Protein AF-A0A925RJG0-F1 (afdb_monomer_lite)

pLDDT: mean 84.33, std 15.99, range [46.28, 98.56]

Radius of gyration: 33.57 Å; chains: 1; bounding box: 83×68×68 Å

Secondary structure (DSSP, 8-state):
-HHHHHHHHHHHHHGGGS---------GGGB-SSGGGS-TTEEEETTEEEE---S-S---TTS-------S-S-----TT-SEEETTTTEEEEETTT-SGGGGS-EEPPTTPEEEEEE-STTTTTT-EE-TT-SEEEEEE-SSS---EEE-TTSEEEEEE-STT--SEEE-TTSEEEEEE-STT--SEEE-TT-SEEEEE-TTS--TTEE-SSGGGBPGGG-B-S-STTSB---

Sequence (234 aa):
MKLVILWAVVALLSAAAIGSCSINHRSTDFLCERTSQCSTDRVCSDGFCVLRRPVDAGVEIDAPLPPPPPRDAAVVCPEQCTSCDTDAMSCTVDCARGGDVCDRPIVCPEGWTCDIKCTTRGSCNSGIDCTDAKSCSIGCVGPNTCNTIACDTSNCSIDCIGENSCTNVDCGSGKCDLLCTGGQACEKVDCSRACACDVDCGLNDCLGVTCPSEDCTEFFGGCTSRPQGCNLCQ

Structure (mmCIF, N/CA/C/O backbone):
data_AF-A0A925RJG0-F1
#
_entry.id   AF-A0A925RJG0-F1
#
loop_
_atom_site.group_PDB
_atom_site.id
_atom_site.type_symbol
_atom_site.label_atom_id
_atom_site.label_alt_id
_atom_site.label_comp_id
_atom_site.label_asym_id
_atom_site.label_entity_id
_atom_site.label_seq_id
_atom_site.pdbx_PDB_ins_code
_atom_site.Cartn_x
_atom_site.Cartn_y
_atom_site.Cartn_z
_atom_site.occupancy
_atom_site.B_iso_or_equiv
_atom_site.auth_seq_id
_atom_site.auth_comp_id
_atom_site.auth_asym_id
_atom_site.auth_atom_id
_atom_site.pdbx_PDB_model_num
ATOM 1 N N . MET A 1 1 ? 48.393 5.362 49.630 1.00 53.94 1 MET A N 1
ATOM 2 C CA . MET A 1 1 ? 48.483 3.881 49.571 1.00 53.94 1 MET A CA 1
ATOM 3 C C . MET A 1 1 ? 47.429 3.236 48.665 1.00 53.94 1 MET A C 1
ATOM 5 O O . MET A 1 1 ? 47.809 2.379 47.885 1.00 53.94 1 MET A O 1
ATOM 9 N N . LYS A 1 2 ? 46.153 3.664 48.666 1.00 52.78 2 LYS A N 1
ATOM 10 C CA . LYS A 1 2 ? 45.106 3.088 47.787 1.00 52.78 2 LYS A CA 1
ATOM 11 C C . LYS A 1 2 ? 45.336 3.259 46.269 1.00 52.78 2 LYS A C 1
ATOM 13 O O . LYS A 1 2 ? 44.948 2.378 45.515 1.00 52.78 2 LYS A O 1
ATOM 18 N N . LEU A 1 3 ? 46.010 4.327 45.819 1.00 51.56 3 LEU A N 1
ATOM 19 C CA . LEU A 1 3 ? 46.267 4.554 44.383 1.00 51.56 3 LEU A CA 1
ATOM 20 C C . LEU A 1 3 ? 47.328 3.617 43.774 1.00 51.56 3 LEU A C 1
ATOM 22 O O . LEU A 1 3 ? 47.235 3.286 42.601 1.00 51.56 3 LEU A O 1
ATOM 26 N N . VAL A 1 4 ? 48.316 3.164 44.555 1.00 58.22 4 VAL A N 1
ATOM 27 C CA . VAL A 1 4 ? 49.391 2.274 44.062 1.00 58.22 4 VAL A CA 1
ATOM 28 C C . VAL A 1 4 ? 48.858 0.862 43.803 1.00 58.22 4 VAL A C 1
ATOM 30 O O . VAL A 1 4 ? 49.275 0.195 42.862 1.00 58.22 4 VAL A O 1
ATOM 33 N N . ILE A 1 5 ? 47.875 0.436 44.599 1.00 57.16 5 ILE A N 1
ATOM 34 C CA . ILE A 1 5 ? 47.236 -0.878 44.475 1.00 57.16 5 ILE A CA 1
ATOM 35 C C . ILE A 1 5 ? 46.406 -0.956 43.184 1.00 57.16 5 ILE A C 1
ATOM 37 O O . ILE A 1 5 ? 46.381 -1.999 42.539 1.00 57.16 5 ILE A O 1
ATOM 41 N N . LEU A 1 6 ? 45.793 0.152 42.752 1.00 53.47 6 LEU A N 1
ATOM 42 C CA . LEU A 1 6 ? 44.974 0.180 41.537 1.00 53.47 6 LEU A CA 1
ATOM 43 C C . LEU A 1 6 ? 45.815 -0.003 40.259 1.00 53.47 6 LEU A C 1
ATOM 45 O O . LEU A 1 6 ? 45.416 -0.739 39.362 1.00 53.47 6 LEU A O 1
ATOM 49 N N . TRP A 1 7 ? 47.011 0.592 40.199 1.00 54.75 7 TRP A N 1
ATOM 50 C CA . TRP A 1 7 ? 47.921 0.430 39.056 1.00 54.75 7 TRP A CA 1
ATOM 51 C C . TRP A 1 7 ? 48.576 -0.955 39.004 1.00 54.75 7 TRP A C 1
ATOM 53 O O . TRP A 1 7 ? 48.776 -1.496 37.918 1.00 54.75 7 TRP A O 1
ATOM 63 N N . ALA A 1 8 ? 48.847 -1.567 40.161 1.00 56.69 8 ALA A N 1
ATOM 64 C CA . ALA A 1 8 ? 49.388 -2.924 40.223 1.00 56.69 8 ALA A CA 1
ATOM 65 C C . ALA A 1 8 ? 48.398 -3.976 39.687 1.00 56.69 8 ALA A C 1
ATOM 67 O O . ALA A 1 8 ? 48.809 -4.907 39.000 1.00 56.69 8 ALA A O 1
ATOM 68 N N . VAL A 1 9 ? 47.095 -3.807 39.944 1.00 57.88 9 VAL A N 1
ATOM 69 C CA . VAL A 1 9 ? 46.055 -4.736 39.463 1.00 57.88 9 VAL A CA 1
ATOM 70 C C . VAL A 1 9 ? 45.849 -4.620 37.948 1.00 57.88 9 VAL A C 1
ATOM 72 O O . VAL A 1 9 ? 45.695 -5.640 37.279 1.00 57.88 9 VAL A O 1
ATOM 75 N N . VAL A 1 10 ? 45.928 -3.410 37.380 1.00 57.25 10 VAL A N 1
ATOM 76 C CA . VAL A 1 10 ? 45.825 -3.208 35.922 1.00 57.25 10 VAL A CA 1
ATOM 77 C C . VAL A 1 10 ? 47.033 -3.798 35.187 1.00 57.25 10 VAL A C 1
ATOM 79 O O . VAL A 1 10 ? 46.862 -4.423 34.146 1.00 57.25 10 VAL A O 1
ATOM 82 N N . ALA A 1 11 ? 48.244 -3.690 35.742 1.00 56.62 11 ALA A N 1
ATOM 83 C CA . ALA A 1 11 ? 49.431 -4.303 35.140 1.00 56.62 11 ALA A CA 1
ATOM 84 C C . ALA A 1 11 ? 49.398 -5.845 35.175 1.00 56.62 11 ALA A C 1
ATOM 86 O O . ALA A 1 11 ? 49.876 -6.492 34.244 1.00 56.62 11 ALA A O 1
ATOM 87 N N . LEU A 1 12 ? 48.803 -6.439 36.217 1.00 53.56 12 LEU A N 1
ATOM 88 C CA . LEU A 1 12 ? 48.686 -7.894 36.364 1.00 53.56 12 LEU A CA 1
ATOM 89 C C . LEU A 1 12 ? 47.644 -8.520 35.421 1.00 53.56 12 LEU A C 1
ATOM 91 O O . LEU A 1 12 ? 47.830 -9.654 34.986 1.00 53.56 12 LEU A O 1
ATOM 95 N N . LEU A 1 13 ? 46.593 -7.784 35.051 1.00 51.47 13 LEU A N 1
ATOM 96 C CA . LEU A 1 13 ? 45.579 -8.248 34.092 1.00 51.47 13 LEU A CA 1
ATOM 97 C C . LEU A 1 13 ? 46.066 -8.223 32.632 1.00 51.47 13 LEU A C 1
ATOM 99 O O . LEU A 1 13 ? 45.630 -9.047 31.832 1.00 51.47 13 LEU A O 1
ATOM 103 N N . SER A 1 14 ? 47.024 -7.358 32.288 1.00 52.50 14 SER A N 1
ATOM 104 C CA . SER A 1 14 ? 47.585 -7.261 30.929 1.00 52.50 14 SER A CA 1
ATOM 105 C C . SER A 1 14 ? 48.566 -8.386 30.572 1.00 52.50 14 SER A C 1
ATOM 107 O O . SER A 1 14 ? 48.817 -8.633 29.395 1.00 52.50 14 SER A O 1
ATOM 109 N N . ALA A 1 15 ? 49.131 -9.081 31.563 1.00 53.94 15 ALA A N 1
ATOM 110 C CA . ALA A 1 15 ? 50.128 -10.132 31.337 1.00 53.94 15 ALA A CA 1
ATOM 111 C C . ALA A 1 15 ? 49.517 -11.520 31.048 1.00 53.94 15 ALA A C 1
ATOM 113 O O . ALA A 1 15 ? 50.227 -12.424 30.612 1.00 53.94 15 ALA A O 1
ATOM 114 N N . ALA A 1 16 ? 48.208 -11.704 31.252 1.00 53.72 16 ALA A N 1
ATOM 115 C CA . ALA A 1 16 ? 47.545 -13.004 31.111 1.00 53.72 16 ALA A CA 1
ATOM 116 C C . ALA A 1 16 ? 47.112 -13.356 29.669 1.00 53.72 16 ALA A C 1
ATOM 118 O O . ALA A 1 16 ? 46.616 -14.455 29.437 1.00 53.72 16 ALA A O 1
ATOM 119 N N . ALA A 1 17 ? 47.318 -12.468 28.687 1.00 53.56 17 ALA A N 1
ATOM 120 C CA . ALA A 1 17 ? 46.836 -12.648 27.310 1.00 53.56 17 ALA A CA 1
ATOM 121 C C . ALA A 1 17 ? 47.901 -13.111 26.289 1.00 53.56 17 ALA A C 1
ATOM 123 O O . ALA A 1 17 ? 47.612 -13.156 25.098 1.00 53.56 17 ALA A O 1
ATOM 124 N N . ILE A 1 18 ? 49.124 -13.459 26.714 1.00 57.28 18 ILE A N 1
ATOM 125 C CA . ILE A 1 18 ? 50.228 -13.824 25.788 1.00 57.28 18 ILE A CA 1
ATOM 126 C C . ILE A 1 18 ? 50.598 -15.321 25.870 1.00 57.28 18 ILE A C 1
ATOM 128 O O . ILE A 1 18 ? 51.559 -15.780 25.263 1.00 57.28 18 ILE A O 1
ATOM 132 N N . GLY A 1 19 ? 49.826 -16.112 26.619 1.00 55.84 19 GLY A N 1
ATOM 133 C CA . GLY A 1 19 ? 50.104 -17.529 26.875 1.00 55.84 19 GLY A CA 1
ATOM 134 C C . GLY A 1 19 ? 49.188 -18.521 26.161 1.00 55.84 19 GLY A C 1
ATOM 135 O O . GLY A 1 19 ? 49.156 -19.681 26.562 1.00 55.84 19 GLY A O 1
ATOM 136 N N . SER A 1 20 ? 48.416 -18.108 25.150 1.00 54.88 20 SER A N 1
ATOM 137 C CA . SER A 1 20 ? 47.620 -19.046 24.351 1.00 54.88 20 SER A CA 1
ATOM 138 C C . SER A 1 20 ? 48.560 -19.915 23.518 1.00 54.88 20 SER A C 1
ATOM 140 O O . SER A 1 20 ? 49.162 -19.470 22.544 1.00 54.88 20 SER A O 1
ATOM 142 N N . CYS A 1 21 ? 48.718 -21.154 23.967 1.00 58.81 21 CYS A N 1
ATOM 143 C CA . CYS A 1 21 ? 49.573 -22.188 23.420 1.00 58.81 21 CYS A CA 1
ATOM 144 C C . CYS A 1 21 ? 49.496 -22.269 21.887 1.00 58.81 21 CYS A C 1
ATOM 146 O O . CYS A 1 21 ? 48.492 -22.697 21.321 1.00 58.81 21 CYS A O 1
ATOM 148 N N . SER A 1 22 ? 50.602 -21.938 21.218 1.00 55.53 22 SER A N 1
ATOM 149 C CA . SER A 1 22 ? 50.889 -22.419 19.868 1.00 55.53 22 SER A CA 1
ATOM 150 C C . SER A 1 22 ? 51.109 -23.933 19.943 1.00 55.53 22 SER A C 1
ATOM 152 O O . SER A 1 22 ? 52.232 -24.411 20.099 1.00 55.53 22 SER A O 1
ATOM 154 N N . ILE A 1 23 ? 50.028 -24.712 19.895 1.00 57.22 23 ILE A N 1
ATOM 155 C CA . ILE A 1 23 ? 50.110 -26.151 19.635 1.00 57.22 23 ILE A CA 1
ATOM 156 C C . ILE A 1 23 ? 50.304 -26.299 18.127 1.00 57.22 23 ILE A C 1
ATOM 158 O O . ILE A 1 23 ? 49.383 -26.634 17.390 1.00 57.22 23 ILE A O 1
ATOM 162 N N . ASN A 1 24 ? 51.514 -26.014 17.645 1.00 53.97 24 ASN A N 1
ATOM 163 C CA . ASN A 1 24 ? 51.904 -26.399 16.296 1.00 53.97 24 ASN A CA 1
ATOM 164 C C . ASN A 1 24 ? 52.512 -27.802 16.346 1.00 53.97 24 ASN A C 1
ATOM 166 O O . ASN A 1 24 ? 53.716 -27.985 16.182 1.00 53.97 24 ASN A O 1
ATOM 170 N N . HIS A 1 25 ? 51.681 -28.808 16.614 1.00 54.22 25 HIS A N 1
ATOM 171 C CA . HIS A 1 25 ? 52.106 -30.204 16.561 1.00 54.22 25 HIS A CA 1
ATOM 172 C C . HIS A 1 25 ? 52.051 -30.703 15.107 1.00 54.22 25 HIS A C 1
ATOM 174 O O . HIS A 1 25 ? 51.305 -31.621 14.773 1.00 54.22 25 HIS A O 1
ATOM 180 N N . ARG A 1 26 ? 52.823 -30.080 14.203 1.00 53.00 26 ARG A N 1
ATOM 181 C CA . ARG A 1 26 ? 53.102 -30.695 12.898 1.00 53.00 26 ARG A CA 1
ATOM 182 C C . ARG A 1 26 ? 54.055 -31.856 13.158 1.00 53.00 26 ARG A C 1
ATOM 184 O O . ARG A 1 26 ? 55.245 -31.644 13.354 1.00 53.00 26 ARG A O 1
ATOM 191 N N . SER A 1 27 ? 53.515 -33.073 13.207 1.00 59.28 27 SER A N 1
ATOM 192 C CA . SER A 1 27 ? 54.327 -34.292 13.215 1.00 59.28 27 SER A CA 1
ATOM 193 C C . SER A 1 27 ? 55.213 -34.269 11.967 1.00 59.28 27 SER A C 1
ATOM 195 O O . SER A 1 27 ? 54.728 -34.263 10.834 1.00 59.28 27 SER A O 1
ATOM 197 N N . THR A 1 28 ? 56.525 -34.186 12.185 1.00 73.25 28 THR A N 1
ATOM 198 C CA . THR A 1 28 ? 57.542 -34.254 11.130 1.00 73.25 28 THR A CA 1
ATOM 199 C C . THR A 1 28 ? 57.700 -35.669 10.581 1.00 73.25 28 THR A C 1
ATOM 201 O O . THR A 1 28 ? 58.412 -35.864 9.602 1.00 73.25 28 THR A O 1
ATOM 204 N N . ASP A 1 29 ? 57.019 -36.649 11.177 1.00 75.94 29 ASP A N 1
ATOM 205 C CA . ASP A 1 29 ? 57.159 -38.078 10.876 1.00 75.94 29 ASP A CA 1
ATOM 206 C C . ASP A 1 29 ? 56.670 -38.446 9.470 1.00 75.94 29 ASP A C 1
ATOM 208 O O . ASP A 1 29 ? 56.941 -39.538 8.978 1.00 75.94 29 ASP A O 1
ATOM 212 N N . PHE A 1 30 ? 55.963 -37.528 8.808 1.00 83.12 30 PHE A N 1
ATOM 213 C CA . PHE A 1 30 ? 55.499 -37.695 7.436 1.00 83.12 30 PHE A CA 1
ATOM 214 C C . PHE A 1 30 ? 56.174 -36.755 6.445 1.00 83.12 30 PHE A C 1
ATOM 216 O O . PHE A 1 30 ? 55.762 -36.762 5.293 1.00 83.12 30 PHE A O 1
ATOM 223 N N . LEU A 1 31 ? 57.170 -35.958 6.844 1.00 87.31 31 LEU A N 1
ATOM 224 C CA . LEU A 1 31 ? 57.882 -35.090 5.906 1.00 87.31 31 LEU A CA 1
ATOM 225 C C . LEU A 1 31 ? 58.771 -35.908 4.965 1.00 87.31 31 LEU A C 1
ATOM 227 O O . LEU A 1 31 ? 59.450 -36.845 5.380 1.00 87.31 31 LEU A O 1
ATOM 231 N N . CYS A 1 32 ? 58.802 -35.520 3.698 1.00 90.50 32 CYS A N 1
ATOM 232 C CA . CYS A 1 32 ? 59.662 -36.119 2.691 1.00 90.50 32 CYS A CA 1
ATOM 233 C C . CYS A 1 32 ? 60.078 -35.081 1.649 1.00 90.50 32 CYS A C 1
ATOM 235 O O . CYS A 1 32 ? 59.318 -34.193 1.291 1.00 90.50 32 CYS A O 1
ATOM 237 N N . GLU A 1 33 ? 61.280 -35.220 1.113 1.00 91.06 33 GLU A N 1
ATOM 238 C CA . GLU A 1 33 ? 61.720 -34.539 -0.107 1.00 91.06 33 GLU A CA 1
ATOM 239 C C . GLU A 1 33 ? 61.586 -35.461 -1.324 1.00 91.06 33 GLU A C 1
ATOM 241 O O . GLU A 1 33 ? 61.459 -35.003 -2.458 1.00 91.06 33 GLU A O 1
ATOM 246 N N . ARG A 1 34 ? 61.641 -36.784 -1.103 1.00 86.44 34 ARG A N 1
ATOM 247 C CA . ARG A 1 34 ? 61.562 -37.811 -2.150 1.00 86.44 34 ARG A CA 1
ATOM 248 C C . ARG A 1 34 ? 60.783 -39.034 -1.673 1.00 86.44 34 ARG A C 1
ATOM 250 O O . ARG A 1 34 ? 60.878 -39.431 -0.518 1.00 86.44 34 ARG A O 1
ATOM 257 N N . THR A 1 35 ? 60.079 -39.695 -2.594 1.00 86.75 35 THR A N 1
ATOM 258 C CA . THR A 1 35 ? 59.225 -40.872 -2.324 1.00 86.75 35 THR A CA 1
ATOM 259 C C . THR A 1 35 ? 59.943 -42.036 -1.640 1.00 86.75 35 THR A C 1
ATOM 261 O O . THR A 1 35 ? 59.320 -42.768 -0.884 1.00 86.75 35 THR A O 1
ATOM 264 N N . SER A 1 36 ? 61.253 -42.189 -1.830 1.00 88.06 36 SER A N 1
ATOM 265 C CA . SER A 1 36 ? 62.041 -43.228 -1.153 1.00 88.06 36 SER A CA 1
ATOM 266 C C . SER A 1 36 ? 62.151 -43.044 0.366 1.00 88.06 36 SER A C 1
ATOM 268 O O . SER A 1 36 ? 62.579 -43.966 1.048 1.00 88.06 36 SER A O 1
ATOM 270 N N . GLN A 1 37 ? 61.816 -41.860 0.892 1.00 89.12 37 GLN A N 1
ATOM 271 C CA . GLN A 1 37 ? 61.780 -41.579 2.333 1.00 89.12 37 GLN A CA 1
ATOM 272 C C . GLN A 1 37 ? 60.451 -42.006 2.978 1.00 89.12 37 GLN A C 1
ATOM 274 O O . GLN A 1 37 ? 60.327 -41.977 4.198 1.00 89.12 37 GLN A O 1
ATOM 279 N N . CYS A 1 38 ? 59.465 -42.411 2.173 1.00 86.00 38 CYS A N 1
ATOM 280 C CA . CYS A 1 38 ? 58.162 -42.859 2.639 1.00 86.00 38 CYS A CA 1
ATOM 281 C C . CYS A 1 38 ? 58.124 -44.381 2.839 1.00 86.00 38 CYS A C 1
ATOM 283 O O . CYS A 1 38 ? 58.748 -45.129 2.088 1.00 86.00 38 CYS A O 1
ATOM 285 N N . SER A 1 39 ? 57.352 -44.852 3.826 1.00 84.81 39 SER A N 1
ATOM 286 C CA . SER A 1 39 ? 57.072 -46.284 4.018 1.00 84.81 39 SER A CA 1
ATOM 287 C C . SER A 1 39 ? 56.414 -46.901 2.775 1.00 84.81 39 SER A C 1
ATOM 289 O O . SER A 1 39 ? 55.758 -46.191 2.015 1.00 84.81 39 SER A O 1
ATOM 291 N N . THR A 1 40 ? 56.548 -48.220 2.608 1.00 77.62 40 THR A N 1
ATOM 292 C CA . THR A 1 40 ? 56.318 -49.001 1.371 1.00 77.62 40 THR A CA 1
ATOM 293 C C . THR A 1 40 ? 55.017 -48.722 0.594 1.00 77.62 40 THR A C 1
ATOM 295 O O . THR A 1 40 ? 55.003 -48.898 -0.621 1.00 77.62 40 THR A O 1
ATOM 298 N N . ASP A 1 41 ? 53.971 -48.186 1.230 1.00 80.00 41 ASP A N 1
ATOM 299 C CA . ASP A 1 41 ? 52.664 -47.911 0.605 1.00 80.00 41 ASP A CA 1
ATOM 300 C C . ASP A 1 41 ? 52.328 -46.413 0.472 1.00 80.00 41 ASP A C 1
ATOM 302 O O . ASP A 1 41 ? 51.167 -46.018 0.314 1.00 80.00 41 ASP A O 1
ATOM 306 N N . ARG A 1 42 ? 53.337 -45.541 0.558 1.00 86.88 42 ARG A N 1
ATOM 307 C CA . ARG A 1 42 ? 53.173 -44.083 0.503 1.00 86.88 42 ARG A CA 1
ATOM 308 C C . ARG A 1 42 ? 54.015 -43.447 -0.601 1.00 86.88 42 ARG A C 1
ATOM 310 O O . ARG A 1 42 ? 55.067 -43.949 -0.982 1.00 86.88 42 ARG A O 1
ATOM 317 N N . VAL A 1 43 ? 53.537 -42.326 -1.130 1.00 91.00 43 VAL A N 1
ATOM 318 C CA . VAL A 1 43 ? 54.230 -41.484 -2.111 1.00 91.00 43 VAL A CA 1
ATOM 319 C C . VAL A 1 43 ? 54.489 -40.108 -1.511 1.00 91.00 43 VAL A C 1
ATOM 321 O O . VAL A 1 43 ? 53.676 -39.616 -0.730 1.00 91.00 43 VAL A O 1
ATOM 324 N N . CYS A 1 44 ? 55.629 -39.503 -1.848 1.00 89.69 44 CYS A N 1
ATOM 325 C CA . CYS A 1 44 ? 55.915 -38.144 -1.416 1.00 89.69 44 CYS A CA 1
ATOM 326 C C . CYS A 1 44 ? 55.151 -37.153 -2.296 1.00 89.69 44 CYS A C 1
ATOM 328 O O . CYS A 1 44 ? 55.416 -37.079 -3.495 1.00 89.69 44 CYS A O 1
ATOM 330 N N . SER A 1 45 ? 54.213 -36.417 -1.703 1.00 88.50 45 SER A N 1
ATOM 331 C CA . SER A 1 45 ? 53.438 -35.358 -2.352 1.00 88.50 45 SER A CA 1
ATOM 332 C C . SER A 1 45 ? 53.503 -34.103 -1.494 1.00 88.50 45 SER A C 1
ATOM 334 O O . SER A 1 45 ? 53.208 -34.158 -0.303 1.00 88.50 45 SER A O 1
ATOM 336 N N . ASP A 1 46 ? 53.919 -32.984 -2.087 1.00 87.00 46 ASP A N 1
ATOM 337 C CA . ASP A 1 46 ? 53.978 -31.661 -1.440 1.00 87.00 46 ASP A CA 1
ATOM 338 C C . ASP A 1 46 ? 54.735 -31.632 -0.110 1.00 87.00 46 ASP A C 1
ATOM 340 O O . ASP A 1 46 ? 54.378 -30.933 0.839 1.00 87.00 46 ASP A O 1
ATOM 344 N N . GLY A 1 47 ? 55.805 -32.419 -0.041 1.00 87.75 47 GLY A N 1
ATOM 345 C CA . GLY A 1 47 ? 56.627 -32.515 1.151 1.00 87.75 47 GLY A CA 1
ATOM 346 C C . GLY A 1 47 ? 56.130 -33.531 2.178 1.00 87.75 47 GLY A C 1
ATOM 347 O O . GLY A 1 47 ? 56.722 -33.601 3.250 1.00 87.75 47 GLY A O 1
ATOM 348 N N . PHE A 1 48 ? 55.071 -34.304 1.891 1.00 89.38 48 PHE A N 1
ATOM 349 C CA . PHE A 1 48 ? 54.484 -35.265 2.829 1.00 89.38 48 PHE A CA 1
ATOM 350 C C . PHE A 1 48 ? 54.210 -36.659 2.236 1.00 89.38 48 PHE A C 1
ATOM 352 O O . PHE A 1 48 ? 53.777 -36.812 1.096 1.00 89.38 48 PHE A O 1
ATOM 359 N N . CYS A 1 49 ? 54.417 -37.705 3.037 1.00 89.19 49 CYS A N 1
ATOM 360 C CA . CYS A 1 49 ? 54.171 -39.098 2.670 1.00 89.19 49 CYS A CA 1
ATOM 361 C C . CYS A 1 49 ? 52.682 -39.470 2.774 1.00 89.19 49 CYS A C 1
ATOM 363 O O . CYS A 1 49 ? 52.183 -39.836 3.847 1.00 89.19 49 CYS A O 1
ATOM 365 N N . VAL A 1 50 ? 51.976 -39.454 1.645 1.00 89.69 50 VAL A N 1
ATOM 366 C CA . VAL A 1 50 ? 50.547 -39.798 1.538 1.00 89.69 50 VAL A CA 1
ATOM 367 C C . VAL A 1 50 ? 50.353 -41.224 1.022 1.00 89.69 50 VAL A C 1
ATOM 369 O O . VAL A 1 50 ? 51.188 -41.731 0.282 1.00 89.69 50 VAL A O 1
ATOM 372 N N . LEU A 1 51 ? 49.273 -41.905 1.420 1.00 85.19 51 LEU A N 1
ATOM 373 C CA . LEU A 1 51 ? 48.978 -43.264 0.941 1.00 85.19 51 LEU A CA 1
ATOM 374 C C . LEU A 1 51 ? 48.805 -43.267 -0.581 1.00 85.19 51 LEU A C 1
ATOM 376 O O . LEU A 1 51 ? 48.060 -42.444 -1.118 1.00 85.19 51 LEU A O 1
ATOM 380 N N . ARG A 1 52 ? 49.448 -44.218 -1.268 1.00 75.50 52 ARG A N 1
ATOM 381 C CA . ARG A 1 52 ? 49.127 -44.521 -2.665 1.00 75.50 52 ARG A CA 1
ATOM 382 C C . ARG A 1 52 ? 47.716 -45.097 -2.681 1.00 75.50 52 ARG A C 1
ATOM 384 O O . ARG A 1 52 ? 47.527 -46.267 -2.363 1.00 75.50 52 ARG A O 1
ATOM 391 N N . ARG A 1 53 ? 46.710 -44.273 -2.981 1.00 65.44 53 ARG A N 1
ATOM 392 C CA . ARG A 1 53 ? 45.359 -44.795 -3.207 1.00 65.44 53 ARG A CA 1
ATOM 393 C C . ARG A 1 53 ? 45.447 -45.779 -4.381 1.00 65.44 53 ARG A C 1
ATOM 395 O O . ARG A 1 53 ? 45.956 -45.372 -5.427 1.00 65.44 53 ARG A O 1
ATOM 402 N N . PRO A 1 54 ? 45.020 -47.046 -4.228 1.00 52.53 54 PRO A N 1
ATOM 403 C CA . PRO A 1 54 ? 44.869 -47.919 -5.380 1.00 52.53 54 PRO A CA 1
ATOM 404 C C . PRO A 1 54 ? 43.885 -47.246 -6.341 1.00 52.53 54 PRO A C 1
ATOM 406 O O . PRO A 1 54 ? 42.830 -46.759 -5.927 1.00 52.53 54 PRO A O 1
ATOM 409 N N . VAL A 1 55 ? 44.290 -47.149 -7.605 1.00 54.78 55 VAL A N 1
ATOM 410 C CA . VAL A 1 55 ? 43.574 -46.489 -8.706 1.00 54.78 55 VAL A CA 1
ATOM 411 C C . VAL A 1 55 ? 42.421 -47.391 -9.173 1.00 54.78 55 VAL A C 1
ATOM 413 O O . VAL A 1 55 ? 42.309 -47.709 -10.345 1.00 54.78 55 VAL A O 1
ATOM 416 N N . ASP A 1 56 ? 41.570 -47.822 -8.240 1.00 46.28 56 ASP A N 1
ATOM 417 C CA . ASP A 1 56 ? 40.454 -48.747 -8.490 1.00 46.28 56 ASP A CA 1
ATOM 418 C C . ASP A 1 56 ? 39.113 -48.164 -8.014 1.00 46.28 56 ASP A C 1
ATOM 420 O O . ASP A 1 56 ? 38.237 -48.850 -7.493 1.00 46.28 56 ASP A O 1
ATOM 424 N N . ALA A 1 57 ? 38.933 -46.863 -8.220 1.00 49.25 57 ALA A N 1
ATOM 425 C CA . ALA A 1 57 ? 37.619 -46.276 -8.431 1.00 49.25 57 ALA A CA 1
ATOM 426 C C . ALA A 1 57 ? 37.791 -45.235 -9.535 1.00 49.25 57 ALA A C 1
ATOM 428 O O . ALA A 1 57 ? 38.476 -44.234 -9.332 1.00 49.25 57 ALA A O 1
ATOM 429 N N . GLY A 1 58 ? 37.239 -45.521 -10.715 1.00 50.16 58 GLY A N 1
ATOM 430 C CA . GLY A 1 58 ? 37.277 -44.650 -11.885 1.00 50.16 58 GLY A CA 1
ATOM 431 C C . GLY A 1 58 ? 36.601 -43.311 -11.614 1.00 50.16 58 GLY A C 1
ATOM 432 O O . GLY A 1 58 ? 35.431 -43.122 -11.926 1.00 50.16 58 GLY A O 1
ATOM 433 N N . VAL A 1 59 ? 37.354 -42.388 -11.030 1.00 49.66 59 VAL A N 1
ATOM 434 C CA . VAL A 1 59 ? 37.041 -40.968 -11.000 1.00 49.66 59 VAL A CA 1
ATOM 435 C C . VAL A 1 59 ? 38.123 -40.303 -11.826 1.00 49.66 59 VAL A C 1
ATOM 437 O O . VAL A 1 59 ? 39.296 -40.326 -11.460 1.00 49.66 59 VAL A O 1
ATOM 440 N N . GLU A 1 60 ? 37.725 -39.757 -12.968 1.00 49.53 60 GLU A N 1
ATOM 441 C CA . GLU A 1 60 ? 38.540 -38.872 -13.790 1.00 49.53 60 GLU A CA 1
ATOM 442 C C . GLU A 1 60 ? 38.931 -37.639 -12.955 1.00 49.53 60 GLU A C 1
ATOM 444 O O . GLU A 1 60 ? 38.214 -36.644 -12.887 1.00 49.53 60 GLU A O 1
ATOM 449 N N . ILE A 1 61 ? 40.070 -37.712 -12.268 1.00 55.91 61 ILE A N 1
ATOM 450 C CA . ILE A 1 61 ? 40.691 -36.598 -11.534 1.00 55.91 61 ILE A CA 1
ATOM 451 C C . ILE A 1 61 ? 41.488 -35.700 -12.486 1.00 55.91 61 ILE A C 1
ATOM 453 O O . ILE A 1 61 ? 42.654 -35.418 -12.253 1.00 55.91 61 ILE A O 1
ATOM 457 N N . ASP A 1 62 ? 40.819 -35.267 -13.553 1.00 56.06 62 ASP A N 1
ATOM 458 C CA . ASP A 1 62 ? 41.199 -34.120 -14.390 1.00 56.06 62 ASP A CA 1
ATOM 459 C C . ASP A 1 62 ? 39.963 -33.324 -14.858 1.00 56.06 62 ASP A C 1
ATOM 461 O O . ASP A 1 62 ? 40.053 -32.463 -15.733 1.00 56.06 62 ASP A O 1
ATOM 465 N N . ALA A 1 63 ? 38.791 -33.546 -14.249 1.00 57.78 63 ALA A N 1
ATOM 466 C CA . ALA A 1 63 ? 37.735 -32.547 -14.303 1.00 57.78 63 ALA A CA 1
ATOM 467 C C . ALA A 1 63 ? 38.095 -31.431 -13.306 1.00 57.78 63 ALA A C 1
ATOM 469 O O . ALA A 1 63 ? 38.245 -31.719 -12.111 1.00 57.78 63 ALA A O 1
ATOM 470 N N . PRO A 1 64 ? 38.231 -30.162 -13.744 1.00 65.69 64 PRO A N 1
ATOM 471 C CA . PRO A 1 64 ? 38.213 -29.033 -12.826 1.00 65.69 64 PRO A CA 1
ATOM 472 C C . PRO A 1 64 ? 37.042 -29.224 -11.867 1.00 65.69 64 PRO A C 1
ATOM 474 O O . PRO A 1 64 ? 35.949 -29.588 -12.313 1.00 65.69 64 PRO A O 1
ATOM 477 N N . LEU A 1 65 ? 37.264 -29.006 -10.564 1.00 60.91 65 LEU A N 1
ATOM 478 C CA . LEU A 1 65 ? 36.153 -28.909 -9.618 1.00 60.91 65 LEU A CA 1
ATOM 479 C C . LEU A 1 65 ? 35.078 -28.038 -10.278 1.00 60.91 65 LEU A C 1
ATOM 481 O O . LEU A 1 65 ? 35.436 -26.966 -10.787 1.00 60.91 65 LEU A O 1
ATOM 485 N N . PRO A 1 66 ? 33.807 -28.487 -10.336 1.00 62.22 66 PRO A N 1
ATOM 486 C CA . PRO A 1 66 ? 32.757 -27.635 -10.858 1.00 62.22 66 PRO A CA 1
ATOM 487 C C . PRO A 1 66 ? 32.873 -26.297 -10.123 1.00 62.22 66 PRO A C 1
ATOM 489 O O . PRO A 1 66 ? 33.117 -26.306 -8.906 1.00 62.22 66 PRO A O 1
ATOM 492 N N . PRO A 1 67 ? 32.800 -25.158 -10.841 1.00 66.62 67 PRO A N 1
ATOM 493 C CA . PRO A 1 67 ? 32.853 -23.863 -10.185 1.00 66.62 67 PRO A CA 1
ATOM 494 C C . PRO A 1 67 ? 31.852 -23.883 -9.025 1.00 66.62 67 PRO A C 1
ATOM 496 O O . PRO A 1 67 ? 30.814 -24.551 -9.146 1.00 66.62 67 PRO A O 1
ATOM 499 N N . PRO A 1 68 ? 32.146 -23.205 -7.895 1.00 65.81 68 PRO A N 1
ATOM 500 C CA . PRO A 1 68 ? 31.138 -23.040 -6.855 1.00 65.81 68 PRO A CA 1
ATOM 501 C C . PRO A 1 68 ? 29.834 -22.621 -7.542 1.00 65.81 68 PRO A C 1
ATOM 503 O O . PRO A 1 68 ? 29.919 -21.862 -8.519 1.00 65.81 68 PRO A O 1
ATOM 506 N N . PRO A 1 69 ? 28.666 -23.141 -7.110 1.00 61.97 69 PRO A N 1
ATOM 507 C CA . PRO A 1 69 ? 27.406 -22.761 -7.732 1.00 61.97 69 PRO A CA 1
ATOM 508 C C . PRO A 1 69 ? 27.409 -21.236 -7.860 1.00 61.97 69 PRO A C 1
ATOM 510 O O . PRO A 1 69 ? 27.865 -20.575 -6.912 1.00 61.97 69 PRO A O 1
ATOM 513 N N . PRO A 1 70 ? 27.019 -20.678 -9.024 1.00 59.47 70 PRO A N 1
ATOM 514 C CA . PRO A 1 70 ? 26.953 -19.235 -9.171 1.00 59.47 70 PRO A CA 1
ATOM 515 C C . PRO A 1 70 ? 26.256 -18.690 -7.927 1.00 59.47 70 PRO A C 1
ATOM 517 O O . PRO A 1 70 ? 25.215 -19.220 -7.535 1.00 59.47 70 PRO A O 1
ATOM 520 N N . ARG A 1 71 ? 26.812 -17.653 -7.287 1.00 55.19 71 ARG A N 1
ATOM 521 C CA . ARG A 1 71 ? 26.093 -16.941 -6.209 1.00 55.19 71 ARG A CA 1
ATOM 522 C C . ARG A 1 71 ? 24.773 -16.327 -6.703 1.00 55.19 71 ARG A C 1
ATOM 524 O O . ARG A 1 71 ? 24.021 -15.791 -5.904 1.00 55.19 71 ARG A O 1
ATOM 531 N N . ASP A 1 72 ? 24.493 -16.494 -7.991 1.00 48.53 72 ASP A N 1
ATOM 532 C CA . ASP A 1 72 ? 23.346 -16.031 -8.732 1.00 48.53 72 ASP A CA 1
ATOM 533 C C . ASP A 1 72 ? 22.585 -17.254 -9.283 1.00 48.53 72 ASP A C 1
ATOM 535 O O . ASP A 1 72 ? 22.474 -17.459 -10.493 1.00 48.53 72 ASP A O 1
ATOM 539 N N . ALA A 1 73 ? 22.007 -18.086 -8.410 1.00 56.12 73 ALA A N 1
ATOM 540 C CA . ALA A 1 73 ? 20.682 -18.575 -8.778 1.00 56.12 73 ALA A CA 1
ATOM 541 C C . ALA A 1 73 ? 19.849 -17.296 -8.874 1.00 56.12 73 ALA A C 1
ATOM 543 O O . ALA A 1 73 ? 19.585 -16.682 -7.843 1.00 56.12 73 ALA A O 1
ATOM 544 N N . ALA A 1 74 ? 19.618 -16.806 -10.098 1.00 63.81 74 ALA A N 1
ATOM 545 C CA . ALA A 1 74 ? 18.936 -15.539 -10.322 1.00 63.81 74 ALA A CA 1
ATOM 546 C C . ALA A 1 74 ? 17.703 -15.511 -9.420 1.00 63.81 74 ALA A C 1
ATOM 548 O O . ALA A 1 74 ? 16.871 -16.413 -9.505 1.00 63.81 74 ALA A O 1
ATOM 549 N N . VAL A 1 75 ? 17.648 -14.546 -8.502 1.00 76.38 75 VAL A N 1
ATOM 550 C CA . VAL A 1 75 ? 16.502 -14.373 -7.615 1.00 76.38 75 VAL A CA 1
ATOM 551 C C . VAL A 1 75 ? 15.307 -14.130 -8.529 1.00 76.38 75 VAL A C 1
ATOM 553 O O . VAL A 1 75 ? 15.198 -13.076 -9.155 1.00 76.38 75 VAL A O 1
ATOM 556 N N . VAL A 1 76 ? 14.472 -15.155 -8.702 1.00 88.81 76 VAL A N 1
ATOM 557 C CA . VAL A 1 76 ? 13.294 -15.063 -9.559 1.00 88.81 76 VAL A CA 1
ATOM 558 C C . VAL A 1 76 ? 12.217 -14.397 -8.731 1.00 88.81 76 VAL A C 1
ATOM 560 O O . VAL A 1 76 ? 11.601 -15.022 -7.869 1.00 88.81 76 VAL A O 1
ATOM 563 N N . CYS A 1 77 ? 12.020 -13.108 -8.978 1.00 91.38 77 CYS A N 1
ATOM 564 C CA . CYS A 1 77 ? 10.923 -12.389 -8.367 1.00 91.38 77 CYS A CA 1
ATOM 565 C C . CYS A 1 77 ? 9.579 -12.886 -8.900 1.00 91.38 77 CYS A C 1
ATOM 567 O O . CYS A 1 77 ? 9.486 -13.257 -10.076 1.00 91.38 77 CYS A O 1
ATOM 569 N N . PRO A 1 78 ? 8.527 -12.854 -8.066 1.00 92.31 78 PRO A N 1
ATOM 570 C CA . PRO A 1 78 ? 7.163 -12.974 -8.554 1.00 92.31 78 PRO A CA 1
ATOM 571 C C . PRO A 1 78 ? 6.929 -11.981 -9.699 1.00 92.31 78 PRO A C 1
ATOM 573 O O . PRO A 1 78 ? 7.423 -10.855 -9.664 1.00 92.31 78 PRO A O 1
ATOM 576 N N . GLU A 1 79 ? 6.174 -12.392 -10.715 1.00 90.06 79 GLU A N 1
ATOM 577 C CA . GLU A 1 79 ? 6.022 -11.652 -11.981 1.00 90.06 79 GLU A CA 1
ATOM 578 C C . GLU A 1 79 ? 5.406 -10.248 -11.852 1.00 90.06 79 GLU A C 1
ATOM 580 O O . GLU A 1 79 ? 5.496 -9.440 -12.780 1.00 90.06 79 GLU A O 1
ATOM 585 N N . GLN A 1 80 ? 4.777 -9.961 -10.711 1.00 89.62 80 GLN A N 1
ATOM 586 C CA . GLN A 1 80 ? 4.177 -8.663 -10.413 1.00 89.62 80 GLN A CA 1
ATOM 587 C C . GLN A 1 80 ? 5.153 -7.699 -9.732 1.00 89.62 80 GLN A C 1
ATOM 589 O O . GLN A 1 80 ? 4.883 -6.505 -9.671 1.00 89.62 80 GLN A O 1
ATOM 594 N N . CYS A 1 81 ? 6.302 -8.184 -9.255 1.00 93.38 81 CYS A N 1
ATOM 595 C CA . CYS A 1 81 ? 7.303 -7.370 -8.579 1.00 93.38 81 CYS A CA 1
ATOM 596 C C . CYS A 1 81 ? 8.324 -6.832 -9.590 1.00 93.38 81 CYS A C 1
ATOM 598 O O . CYS A 1 81 ? 8.950 -7.592 -10.328 1.00 93.38 81 CYS A O 1
ATOM 600 N N . THR A 1 82 ? 8.567 -5.522 -9.578 1.00 93.31 82 THR A N 1
ATOM 601 C CA . THR A 1 82 ? 9.694 -4.909 -10.302 1.00 93.31 82 THR A CA 1
ATOM 602 C C . THR A 1 82 ? 11.033 -5.329 -9.684 1.00 93.31 82 THR A C 1
ATOM 604 O O . THR A 1 82 ? 12.033 -5.473 -10.386 1.00 93.31 82 THR A O 1
ATOM 607 N N . SER A 1 83 ? 11.056 -5.522 -8.364 1.00 92.94 83 SER A N 1
ATOM 608 C CA . SER A 1 83 ? 12.184 -6.072 -7.609 1.00 92.94 83 SER A CA 1
ATOM 609 C C . SER A 1 83 ? 11.690 -6.780 -6.352 1.00 92.94 83 SER A C 1
ATOM 611 O O . SER A 1 83 ? 10.595 -6.493 -5.872 1.00 92.94 83 SER A O 1
ATOM 613 N N . CYS A 1 84 ? 12.492 -7.680 -5.795 1.00 95.44 84 CYS A N 1
ATOM 614 C CA . CYS A 1 84 ? 12.107 -8.446 -4.619 1.00 95.44 84 CYS A CA 1
ATOM 615 C C . CYS A 1 84 ? 13.303 -8.875 -3.763 1.00 95.44 84 CYS A C 1
ATOM 617 O O . CYS A 1 84 ? 14.438 -8.916 -4.240 1.00 95.44 84 CYS A O 1
ATOM 619 N N . ASP A 1 85 ? 13.010 -9.252 -2.520 1.00 95.69 85 ASP A N 1
ATOM 620 C CA . ASP A 1 85 ? 13.898 -10.003 -1.631 1.00 95.69 85 ASP A CA 1
ATOM 621 C C . ASP A 1 85 ? 13.156 -11.276 -1.203 1.00 95.69 85 ASP A C 1
ATOM 623 O O . ASP A 1 85 ? 12.154 -11.206 -0.488 1.00 95.69 85 ASP A O 1
ATOM 627 N N . THR A 1 86 ? 13.613 -12.434 -1.680 1.00 93.50 86 THR A N 1
ATOM 628 C CA . THR A 1 86 ? 12.987 -13.736 -1.401 1.00 93.50 86 THR A CA 1
ATOM 629 C C . THR A 1 86 ? 13.241 -14.234 0.016 1.00 93.50 86 THR A C 1
ATOM 631 O O . THR A 1 86 ? 12.438 -15.015 0.519 1.00 93.50 86 THR A O 1
ATOM 634 N N . ASP A 1 87 ? 14.317 -13.786 0.666 1.00 93.31 87 ASP A N 1
ATOM 635 C CA . ASP A 1 87 ? 14.630 -14.173 2.043 1.00 93.31 87 ASP A CA 1
ATOM 636 C C . ASP A 1 87 ? 13.761 -13.377 3.025 1.00 93.31 87 ASP A C 1
ATOM 638 O O . ASP A 1 87 ? 13.246 -13.922 4.002 1.00 93.31 87 ASP A O 1
ATOM 642 N N . ALA A 1 88 ? 13.549 -12.090 2.739 1.00 94.75 88 ALA A N 1
ATOM 643 C CA . ALA A 1 88 ? 12.655 -11.225 3.506 1.00 94.75 88 ALA A CA 1
ATOM 644 C C . ALA A 1 88 ? 11.172 -11.347 3.103 1.00 94.75 88 ALA A C 1
ATOM 646 O O . ALA A 1 88 ? 10.319 -10.759 3.770 1.00 94.75 88 ALA A O 1
ATOM 647 N N . MET A 1 89 ? 10.863 -12.077 2.023 1.00 95.69 89 MET A N 1
ATOM 648 C CA . MET A 1 89 ? 9.533 -12.146 1.399 1.00 95.69 89 MET A CA 1
ATOM 649 C C . MET A 1 89 ? 8.962 -10.745 1.114 1.00 95.69 89 MET A C 1
ATOM 651 O O . MET A 1 89 ? 7.840 -10.415 1.506 1.00 95.69 89 MET A O 1
ATOM 655 N N . SER A 1 90 ? 9.757 -9.890 0.462 1.00 97.00 90 SER A N 1
ATOM 656 C CA . SER A 1 90 ? 9.361 -8.520 0.112 1.00 97.00 90 SER A CA 1
ATOM 657 C C . SER A 1 90 ? 9.262 -8.311 -1.398 1.00 97.00 90 SER A C 1
ATOM 659 O O . SER A 1 90 ? 10.129 -8.739 -2.160 1.00 97.00 90 SER A O 1
ATOM 661 N N . CYS A 1 91 ? 8.185 -7.661 -1.832 1.00 96.94 91 CYS A N 1
ATOM 662 C CA . CYS A 1 91 ? 7.874 -7.370 -3.226 1.00 96.94 91 CYS A CA 1
ATOM 663 C C . CYS A 1 91 ? 7.766 -5.857 -3.403 1.00 96.94 91 CYS A C 1
ATOM 665 O O . CYS A 1 91 ? 6.951 -5.213 -2.748 1.00 96.94 91 CYS A O 1
ATOM 667 N N . THR A 1 92 ? 8.562 -5.280 -4.297 1.00 96.62 92 THR A N 1
ATOM 668 C CA . THR A 1 92 ? 8.435 -3.871 -4.672 1.00 96.62 92 THR A CA 1
ATOM 669 C C . THR A 1 92 ? 7.889 -3.764 -6.083 1.00 96.62 92 THR A C 1
ATOM 671 O O . THR A 1 92 ? 8.451 -4.336 -7.021 1.00 96.62 92 THR A O 1
ATOM 674 N N . VAL A 1 93 ? 6.832 -2.976 -6.239 1.00 96.25 93 VAL A N 1
ATOM 675 C CA . VAL A 1 93 ? 6.264 -2.586 -7.529 1.00 96.25 93 VAL A CA 1
ATOM 676 C C . VAL A 1 93 ? 6.508 -1.093 -7.700 1.00 96.25 93 VAL A C 1
ATOM 678 O O . VAL A 1 93 ? 5.973 -0.285 -6.949 1.00 96.25 93 VAL A O 1
ATOM 681 N N . ASP A 1 94 ? 7.343 -0.709 -8.662 1.00 95.69 94 ASP A N 1
ATOM 682 C CA . ASP A 1 94 ? 7.661 0.699 -8.928 1.00 95.69 94 ASP A CA 1
ATOM 683 C C . ASP A 1 94 ? 7.238 1.076 -10.348 1.00 95.69 94 ASP A C 1
ATOM 685 O O . ASP A 1 94 ? 7.940 0.776 -11.316 1.00 95.69 94 ASP A O 1
ATOM 689 N N . CYS A 1 95 ? 6.106 1.770 -10.475 1.00 94.56 95 CYS A N 1
ATOM 690 C CA . CYS A 1 95 ? 5.537 2.165 -11.764 1.00 94.56 95 CYS A CA 1
ATOM 691 C C . CYS A 1 95 ? 6.269 3.332 -12.441 1.00 94.56 95 CYS A C 1
ATOM 693 O O . CYS A 1 95 ? 5.962 3.651 -13.588 1.00 94.56 95 CYS A O 1
ATOM 695 N N . ALA A 1 96 ? 7.241 3.973 -11.778 1.00 92.25 96 ALA A N 1
ATOM 696 C CA . ALA A 1 96 ? 8.155 4.892 -12.463 1.00 92.25 96 ALA A CA 1
ATOM 697 C C . ALA A 1 96 ? 9.243 4.138 -13.242 1.00 92.25 96 ALA A C 1
ATOM 699 O O . ALA A 1 96 ? 9.840 4.693 -14.166 1.00 92.25 96 ALA A O 1
ATOM 700 N N . ARG A 1 97 ? 9.536 2.895 -12.839 1.00 86.19 97 ARG A N 1
ATOM 701 C CA . ARG A 1 97 ? 10.580 2.041 -13.427 1.00 86.19 97 ARG A CA 1
ATOM 702 C C . ARG A 1 97 ? 10.014 0.892 -14.256 1.00 86.19 97 ARG A C 1
ATOM 704 O O . ARG A 1 97 ? 10.706 0.386 -15.135 1.00 86.19 97 ARG A O 1
ATOM 711 N N . GLY A 1 98 ? 8.805 0.447 -13.934 1.00 64.44 98 GLY A N 1
ATOM 712 C CA . GLY A 1 98 ? 8.129 -0.680 -14.560 1.00 64.44 98 GLY A CA 1
ATOM 713 C C . GLY A 1 98 ? 7.407 -0.283 -15.844 1.00 64.44 98 GLY A C 1
ATOM 714 O O . GLY A 1 98 ? 6.822 0.791 -15.923 1.00 64.44 98 GLY A O 1
ATOM 715 N N . GLY A 1 99 ? 7.460 -1.168 -16.843 1.00 67.19 99 GLY A N 1
ATOM 716 C CA . GLY A 1 99 ? 6.598 -1.118 -18.027 1.00 67.19 99 GLY A CA 1
ATOM 717 C C . GLY A 1 99 ? 5.180 -1.600 -17.705 1.00 67.19 99 GLY A C 1
ATOM 718 O O . GLY A 1 99 ? 4.625 -1.270 -16.663 1.00 67.19 99 GLY A O 1
ATOM 719 N N . ASP A 1 100 ? 4.636 -2.461 -18.558 1.00 83.12 100 ASP A N 1
ATOM 720 C CA . ASP A 1 100 ? 3.240 -2.933 -18.577 1.00 83.12 100 ASP A CA 1
ATOM 721 C C . ASP A 1 100 ? 2.733 -3.602 -17.268 1.00 83.12 100 ASP A C 1
ATOM 723 O O . ASP A 1 100 ? 1.556 -3.941 -17.149 1.00 83.12 100 ASP A O 1
ATOM 727 N N . VAL A 1 101 ? 3.599 -3.807 -16.262 1.00 88.88 101 VAL A N 1
ATOM 728 C CA . VAL A 1 101 ? 3.262 -4.389 -14.945 1.00 88.88 101 VAL A CA 1
ATOM 729 C C . VAL A 1 101 ? 2.181 -3.578 -14.230 1.00 88.88 101 VAL A C 1
ATOM 731 O O . VAL A 1 101 ? 1.325 -4.158 -13.572 1.00 88.88 101 VAL A O 1
ATOM 734 N N . CYS A 1 102 ? 2.190 -2.253 -14.387 1.00 93.44 102 CYS A N 1
ATOM 735 C CA . CYS A 1 102 ? 1.225 -1.369 -13.731 1.00 93.44 102 CYS A CA 1
ATOM 736 C C . CYS A 1 102 ? -0.054 -1.120 -14.547 1.00 93.44 102 CYS A C 1
ATOM 738 O O . CYS A 1 102 ? -0.939 -0.408 -14.069 1.00 93.44 102 CYS A O 1
ATOM 740 N N . ASP A 1 103 ? -0.156 -1.717 -15.741 1.00 91.44 103 ASP A N 1
ATOM 741 C CA . ASP A 1 103 ? -1.344 -1.674 -16.604 1.00 91.44 103 ASP A CA 1
ATOM 742 C C . ASP A 1 103 ? -2.249 -2.904 -16.404 1.00 91.44 103 ASP A C 1
ATOM 744 O O . ASP A 1 103 ? -3.363 -2.976 -16.928 1.00 91.44 103 ASP A O 1
ATOM 748 N N . ARG A 1 104 ? -1.804 -3.876 -15.604 1.00 92.44 104 ARG A N 1
ATOM 749 C CA . ARG A 1 104 ? -2.547 -5.088 -15.232 1.00 92.44 104 ARG A CA 1
ATOM 750 C C . ARG A 1 104 ? -2.849 -5.117 -13.729 1.00 92.44 104 ARG A C 1
ATOM 752 O O . ARG A 1 104 ? -2.264 -4.328 -12.988 1.00 92.44 104 ARG A O 1
ATOM 759 N N . PRO A 1 105 ? -3.780 -5.975 -13.272 1.00 95.19 105 PRO A N 1
ATOM 760 C CA . PRO A 1 105 ? -4.051 -6.123 -11.846 1.00 95.19 105 PRO A CA 1
ATOM 761 C C . PRO A 1 105 ? -2.786 -6.550 -11.094 1.00 95.19 105 PRO A C 1
ATOM 763 O O . PRO A 1 105 ? -2.093 -7.474 -11.525 1.00 95.19 105 PRO A O 1
ATOM 766 N N . ILE A 1 106 ? -2.491 -5.879 -9.982 1.00 95.94 106 ILE A N 1
ATOM 767 C CA . ILE A 1 106 ? -1.362 -6.207 -9.108 1.00 95.94 106 ILE A CA 1
ATOM 768 C C . ILE A 1 106 ? -1.889 -7.115 -8.005 1.00 95.94 106 ILE A C 1
ATOM 770 O O . ILE A 1 106 ? -2.699 -6.676 -7.199 1.00 95.94 106 ILE A O 1
ATOM 774 N N . VAL A 1 107 ? -1.417 -8.359 -7.962 1.00 97.00 107 VAL A N 1
ATOM 775 C CA . VAL A 1 107 ? -1.751 -9.315 -6.898 1.00 97.00 107 VAL A CA 1
ATOM 776 C C . VAL A 1 107 ? -0.504 -9.573 -6.067 1.00 97.00 107 VAL A C 1
ATOM 778 O O . VAL A 1 107 ? 0.517 -10.032 -6.590 1.00 97.00 107 VAL A O 1
ATOM 781 N N . CYS A 1 108 ? -0.580 -9.253 -4.780 1.00 96.81 108 CYS A N 1
ATOM 782 C CA . CYS A 1 108 ? 0.506 -9.477 -3.843 1.00 96.81 108 CYS A CA 1
ATOM 783 C C . CYS A 1 108 ? 0.640 -10.962 -3.491 1.00 96.81 108 CYS A C 1
ATOM 785 O O . CYS A 1 108 ? -0.355 -11.590 -3.134 1.00 96.81 108 CYS A O 1
ATOM 787 N N . PRO A 1 109 ? 1.850 -11.544 -3.569 1.00 95.75 109 PRO A N 1
ATOM 788 C CA . PRO A 1 109 ? 2.032 -12.955 -3.259 1.00 95.75 109 PRO A CA 1
ATOM 789 C C . PRO A 1 109 ? 1.721 -13.286 -1.792 1.00 95.75 109 PRO A C 1
ATOM 791 O O . PRO A 1 109 ? 1.953 -12.475 -0.891 1.00 95.75 109 PRO A O 1
ATOM 794 N N . GLU A 1 110 ? 1.267 -14.517 -1.557 1.00 95.75 110 GLU A N 1
ATOM 795 C CA . GLU A 1 110 ? 0.837 -14.980 -0.236 1.00 95.75 110 GLU A CA 1
ATOM 796 C C . GLU A 1 110 ? 1.945 -14.859 0.823 1.00 95.75 110 GLU A C 1
ATOM 798 O O . GLU A 1 110 ? 3.026 -15.435 0.684 1.00 95.75 110 GLU A O 1
ATOM 803 N N . GLY A 1 111 ? 1.674 -14.125 1.904 1.00 95.31 111 GLY A N 1
ATOM 804 C CA . GLY A 1 111 ? 2.605 -13.922 3.018 1.00 95.31 111 GLY A CA 1
ATOM 805 C C . GLY A 1 111 ? 3.716 -12.898 2.759 1.00 95.31 111 GLY A C 1
ATOM 806 O O . GLY A 1 111 ? 4.590 -12.720 3.614 1.00 95.31 111 GLY A O 1
ATOM 807 N N . TRP A 1 112 ? 3.695 -12.201 1.619 1.00 97.38 112 TRP A N 1
ATOM 808 C CA . TRP A 1 112 ? 4.708 -11.201 1.276 1.00 97.38 112 TRP A CA 1
ATOM 809 C C . TRP A 1 112 ? 4.361 -9.814 1.809 1.00 97.38 112 TRP A C 1
ATOM 811 O O . TRP A 1 112 ? 3.200 -9.462 2.010 1.00 97.38 112 TRP A O 1
ATOM 821 N N . THR A 1 113 ? 5.393 -9.005 2.030 1.00 98.06 113 THR A N 1
ATOM 822 C CA . THR A 1 113 ? 5.247 -7.565 2.264 1.00 98.06 113 THR A CA 1
ATOM 823 C C . THR A 1 113 ? 5.389 -6.826 0.942 1.00 98.06 113 THR A C 1
ATOM 825 O O . THR A 1 113 ? 6.454 -6.866 0.324 1.00 98.06 113 THR A O 1
ATOM 828 N N . CYS A 1 114 ? 4.326 -6.158 0.511 1.00 98.12 114 CYS A N 1
ATOM 829 C CA . CYS A 1 114 ? 4.298 -5.397 -0.730 1.00 98.12 114 CYS A CA 1
ATOM 830 C C . CYS A 1 114 ? 4.540 -3.903 -0.495 1.00 98.12 114 CYS A C 1
ATOM 832 O O . CYS A 1 114 ? 3.916 -3.302 0.375 1.00 98.12 114 CYS A O 1
ATOM 834 N N . ASP A 1 115 ? 5.398 -3.303 -1.317 1.00 98.06 115 ASP A N 1
ATOM 835 C CA . ASP A 1 115 ? 5.586 -1.854 -1.446 1.00 98.06 115 ASP A CA 1
ATOM 836 C C . ASP A 1 115 ? 5.258 -1.441 -2.886 1.00 98.06 115 ASP A C 1
ATOM 838 O O . ASP A 1 115 ? 6.024 -1.722 -3.812 1.00 98.06 115 ASP A O 1
ATOM 842 N N . ILE A 1 116 ? 4.093 -0.828 -3.086 1.00 97.81 116 ILE A N 1
ATOM 843 C CA . ILE A 1 116 ? 3.517 -0.526 -4.399 1.00 97.81 116 ILE A CA 1
ATOM 844 C C . ILE A 1 116 ? 3.518 0.987 -4.611 1.00 97.81 116 ILE A C 1
ATOM 846 O O . ILE A 1 116 ? 2.881 1.733 -3.873 1.00 97.81 116 ILE A O 1
ATOM 850 N N . LYS A 1 117 ? 4.219 1.452 -5.646 1.00 97.50 117 LYS A N 1
ATOM 851 C CA . LYS A 1 117 ? 4.423 2.874 -5.953 1.00 97.50 117 LYS A CA 1
ATOM 852 C C . LYS A 1 117 ? 3.810 3.236 -7.300 1.00 97.50 117 LYS A C 1
ATOM 854 O O . LYS A 1 117 ? 4.459 3.145 -8.345 1.00 97.50 117 LYS A O 1
ATOM 859 N N . CYS A 1 118 ? 2.577 3.724 -7.254 1.00 97.38 118 CYS A N 1
ATOM 860 C CA . CYS A 1 118 ? 1.791 4.173 -8.399 1.00 97.38 118 CYS A CA 1
ATOM 861 C C . CYS A 1 118 ? 2.031 5.675 -8.628 1.00 97.38 118 CYS A C 1
ATOM 863 O O . CYS A 1 118 ? 1.236 6.540 -8.257 1.00 97.38 118 CYS A O 1
ATOM 865 N N . THR A 1 119 ? 3.205 6.012 -9.165 1.00 95.56 119 THR A N 1
ATOM 866 C CA . THR A 1 119 ? 3.682 7.405 -9.289 1.00 95.56 119 THR A CA 1
ATOM 867 C C . THR A 1 119 ? 3.335 8.064 -10.623 1.00 95.56 119 THR A C 1
ATOM 869 O O . THR A 1 119 ? 3.336 9.291 -10.727 1.00 95.56 119 THR A O 1
ATOM 872 N N . THR A 1 120 ? 3.019 7.276 -11.649 1.00 94.44 120 THR A N 1
ATOM 873 C CA . THR A 1 120 ? 2.658 7.763 -12.985 1.00 94.44 120 THR A CA 1
ATOM 874 C C . THR A 1 120 ? 1.141 7.866 -13.132 1.00 94.44 120 THR A C 1
ATOM 876 O O . THR A 1 120 ? 0.385 7.139 -12.487 1.00 94.44 120 THR A O 1
ATOM 879 N N . ARG A 1 121 ? 0.665 8.791 -13.976 1.00 95.12 121 ARG A N 1
ATOM 880 C CA . ARG A 1 121 ? -0.773 8.957 -14.242 1.00 95.12 121 ARG A CA 1
ATOM 881 C C . ARG A 1 121 ? -1.367 7.641 -14.736 1.00 95.12 121 ARG A C 1
ATOM 883 O O . ARG A 1 121 ? -0.869 7.094 -15.713 1.00 95.12 121 ARG A O 1
ATOM 890 N N . GLY A 1 122 ? -2.464 7.203 -14.129 1.00 94.31 122 GLY A N 1
ATOM 891 C CA . GLY A 1 122 ? -3.166 6.002 -14.574 1.00 94.31 122 GLY A CA 1
ATOM 892 C C . GLY A 1 122 ? -2.586 4.678 -14.070 1.00 94.31 122 GLY A C 1
ATOM 893 O O . GLY A 1 122 ? -3.176 3.634 -14.336 1.00 94.31 122 GLY A O 1
ATOM 894 N N . SER A 1 123 ? -1.448 4.694 -13.368 1.00 95.56 123 SER A N 1
ATOM 895 C CA . SER A 1 123 ? -0.825 3.465 -12.870 1.00 95.56 123 SER A CA 1
ATOM 896 C C . SER A 1 123 ? -1.677 2.755 -11.818 1.00 95.56 123 SER A C 1
ATOM 898 O O . SER A 1 123 ? -2.376 3.386 -11.021 1.00 95.56 123 SER A O 1
ATOM 900 N N . CYS A 1 124 ? -1.597 1.420 -11.821 1.00 96.25 124 CYS A N 1
ATOM 901 C CA . CYS A 1 124 ? -2.298 0.540 -10.884 1.00 96.25 124 CYS A CA 1
ATOM 902 C C . CYS A 1 124 ? -3.834 0.626 -10.967 1.00 96.25 124 CYS A C 1
ATOM 904 O O . CYS A 1 124 ? -4.542 0.215 -10.049 1.00 96.25 124 CYS A O 1
ATOM 906 N N . ASN A 1 125 ? -4.378 1.160 -12.065 1.00 94.44 125 ASN A N 1
ATOM 907 C CA . ASN A 1 125 ? -5.824 1.337 -12.228 1.00 94.44 125 ASN A CA 1
ATOM 908 C C . ASN A 1 125 ? -6.588 0.048 -12.494 1.00 94.44 125 ASN A C 1
ATOM 910 O O . ASN A 1 125 ? -7.804 0.013 -12.310 1.00 94.44 125 ASN A O 1
ATOM 914 N 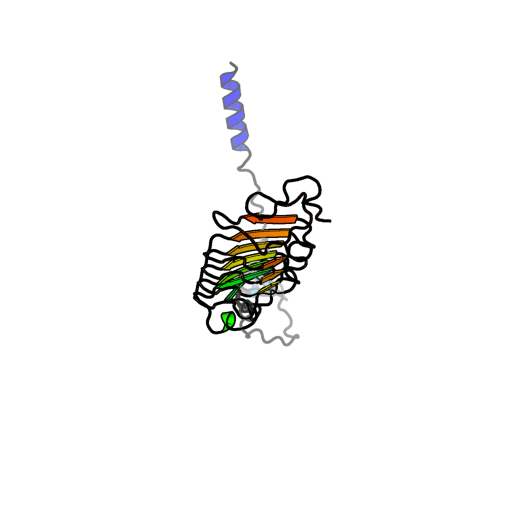N . SER A 1 126 ? -5.877 -0.999 -12.896 1.00 94.88 126 SER A N 1
ATOM 915 C CA . SER A 1 126 ? -6.434 -2.338 -13.065 1.00 94.88 126 SER A CA 1
ATOM 916 C C . SER A 1 126 ? -6.709 -3.040 -11.728 1.00 94.88 126 SER A C 1
ATOM 918 O O . SER A 1 126 ? -7.269 -4.132 -11.727 1.00 94.88 126 SER A O 1
ATOM 920 N N . GLY A 1 127 ? -6.363 -2.404 -10.603 1.00 95.88 127 GLY A N 1
ATOM 921 C CA . GLY A 1 127 ? -6.644 -2.878 -9.254 1.00 95.88 127 GLY A CA 1
ATOM 922 C C . GLY A 1 127 ? -5.400 -3.389 -8.534 1.00 95.88 127 GLY A C 1
ATOM 923 O O . GLY A 1 127 ? -4.453 -3.875 -9.159 1.00 95.88 127 GLY A O 1
ATOM 924 N N . ILE A 1 128 ? -5.422 -3.262 -7.211 1.00 97.88 128 ILE A N 1
ATOM 925 C CA . ILE A 1 128 ? -4.416 -3.791 -6.293 1.00 97.88 128 ILE A CA 1
ATOM 926 C C . ILE A 1 128 ? -5.118 -4.758 -5.344 1.00 97.88 128 ILE A C 1
ATOM 928 O O . ILE A 1 128 ? -6.067 -4.381 -4.656 1.00 97.88 128 ILE A O 1
ATOM 932 N N . ASP A 1 129 ? -4.631 -5.989 -5.313 1.00 97.62 129 ASP A N 1
ATOM 933 C CA . ASP A 1 129 ? -5.121 -7.058 -4.463 1.00 97.62 129 ASP A CA 1
ATOM 934 C C . ASP A 1 129 ? -4.042 -7.470 -3.457 1.00 97.62 129 ASP A C 1
ATOM 936 O O . ASP A 1 129 ? -2.953 -7.930 -3.816 1.00 97.62 129 ASP A O 1
ATOM 940 N N . CYS A 1 130 ? -4.363 -7.262 -2.186 1.00 97.38 130 CYS A N 1
ATOM 941 C CA . CYS A 1 130 ? -3.539 -7.552 -1.031 1.00 97.38 130 CYS A CA 1
ATOM 942 C C . CYS A 1 130 ? -4.148 -8.629 -0.131 1.00 97.38 130 CYS A C 1
ATOM 944 O O . CYS A 1 130 ? -3.638 -8.805 0.971 1.00 97.38 130 CYS A O 1
ATOM 946 N N . THR A 1 131 ? -5.200 -9.349 -0.538 1.00 95.31 131 THR A N 1
ATOM 947 C CA . THR A 1 131 ? -5.944 -10.233 0.381 1.00 95.31 131 THR A CA 1
ATOM 948 C C . THR A 1 131 ? -5.077 -11.294 1.055 1.00 95.31 131 THR A C 1
ATOM 950 O O . THR A 1 131 ? -5.248 -11.552 2.245 1.00 95.31 131 THR A O 1
ATOM 953 N N . ASP A 1 132 ? -4.119 -11.850 0.309 1.00 93.69 132 ASP A N 1
ATOM 954 C CA . ASP A 1 132 ? -3.241 -12.934 0.762 1.00 93.69 132 ASP A CA 1
ATOM 955 C C . ASP A 1 132 ? -1.875 -12.429 1.263 1.00 93.69 132 ASP A C 1
ATOM 957 O O . ASP A 1 132 ? -1.030 -13.206 1.718 1.00 93.69 132 ASP A O 1
ATOM 961 N N . ALA A 1 133 ? -1.617 -11.123 1.173 1.00 96.25 133 ALA A N 1
ATOM 962 C CA . ALA A 1 133 ? -0.349 -10.545 1.594 1.00 96.25 133 ALA A CA 1
ATOM 963 C C . ALA A 1 133 ? -0.182 -10.603 3.125 1.00 96.25 133 ALA A C 1
ATOM 965 O O . ALA A 1 133 ? -1.109 -10.814 3.900 1.00 96.25 133 ALA A O 1
ATOM 966 N N . LYS A 1 134 ? 1.045 -10.389 3.598 1.00 95.69 134 LYS A N 1
ATOM 967 C CA . LYS A 1 134 ? 1.291 -10.134 5.025 1.00 95.69 134 LYS A CA 1
ATOM 968 C C . LYS A 1 134 ? 0.997 -8.676 5.384 1.00 95.69 134 LYS A C 1
ATOM 970 O O . LYS A 1 134 ? 0.513 -8.372 6.475 1.00 95.69 134 LYS A O 1
ATOM 975 N N . SER A 1 135 ? 1.368 -7.767 4.487 1.00 96.88 135 SER A N 1
ATOM 976 C CA . SER A 1 135 ? 1.128 -6.330 4.613 1.00 96.88 135 SER A CA 1
ATOM 977 C C . SER A 1 135 ? 1.352 -5.630 3.279 1.00 96.88 135 SER A C 1
ATOM 979 O O . SER A 1 135 ? 2.222 -6.042 2.508 1.00 96.88 135 SER A O 1
ATOM 981 N N . CYS A 1 136 ? 0.637 -4.531 3.060 1.00 98.06 136 CYS A N 1
ATOM 982 C CA . CYS A 1 136 ? 0.745 -3.707 1.866 1.00 98.06 136 CYS A CA 1
ATOM 983 C C . CYS A 1 136 ? 0.953 -2.236 2.215 1.00 98.06 136 CYS A C 1
ATOM 985 O O . CYS A 1 136 ? 0.155 -1.632 2.923 1.00 98.06 136 CYS A O 1
ATOM 987 N N . SER A 1 137 ? 2.017 -1.660 1.669 1.00 98.44 137 SER A N 1
ATOM 988 C CA . SER A 1 137 ? 2.256 -0.222 1.613 1.00 98.44 137 SER A CA 1
ATOM 989 C C . SER A 1 137 ? 1.976 0.245 0.190 1.00 98.44 137 SER A C 1
ATOM 991 O O . SER A 1 137 ? 2.616 -0.233 -0.747 1.00 98.44 137 SER A O 1
ATOM 993 N N . ILE A 1 138 ? 1.010 1.141 0.012 1.00 98.56 138 ILE A N 1
ATOM 994 C CA . ILE A 1 138 ? 0.520 1.562 -1.301 1.00 98.56 138 ILE A CA 1
ATOM 995 C C . ILE A 1 138 ? 0.608 3.084 -1.403 1.00 98.56 138 ILE A C 1
ATOM 997 O O . ILE A 1 138 ? -0.112 3.807 -0.725 1.00 98.56 138 ILE A O 1
ATOM 1001 N N . GLY A 1 139 ? 1.477 3.575 -2.283 1.00 98.25 139 GLY A N 1
ATOM 1002 C CA . GLY A 1 139 ? 1.614 4.995 -2.597 1.00 98.25 139 GLY A CA 1
ATOM 1003 C C . GLY A 1 139 ? 0.940 5.354 -3.918 1.00 98.25 139 GLY A C 1
ATOM 1004 O O . GLY A 1 139 ? 1.487 5.082 -4.990 1.00 98.25 139 GLY A O 1
ATOM 1005 N N . CYS A 1 140 ? -0.205 6.028 -3.850 1.00 97.88 140 CYS A N 1
ATOM 1006 C CA . CYS A 1 140 ? -1.002 6.486 -4.989 1.00 97.88 140 CYS A CA 1
ATOM 1007 C C . CYS A 1 140 ? -0.729 7.969 -5.250 1.00 97.88 140 CYS A C 1
ATOM 1009 O O . CYS A 1 140 ? -1.497 8.859 -4.881 1.00 97.88 140 CYS A O 1
ATOM 1011 N N . VAL A 1 141 ? 0.437 8.244 -5.839 1.00 97.00 141 VAL A N 1
ATOM 1012 C CA . VAL A 1 141 ? 0.959 9.610 -6.013 1.00 97.00 141 VAL A CA 1
ATOM 1013 C C . VAL A 1 141 ? 0.554 10.202 -7.362 1.00 97.00 141 VAL A C 1
ATOM 1015 O O . VAL A 1 141 ? 0.292 11.400 -7.468 1.00 97.00 141 VAL A O 1
ATOM 1018 N N . GLY A 1 142 ? 0.509 9.378 -8.411 1.00 95.94 142 GLY A N 1
ATOM 1019 C CA . GLY A 1 142 ? 0.079 9.822 -9.733 1.00 95.94 142 GLY A CA 1
ATOM 1020 C C . GLY A 1 142 ? -1.413 10.186 -9.746 1.00 95.94 142 GLY A C 1
ATOM 1021 O O . GLY A 1 142 ? -2.197 9.610 -8.993 1.00 95.94 142 GLY A O 1
ATOM 1022 N N . PRO A 1 143 ? -1.858 11.112 -10.609 1.00 95.75 143 PRO A N 1
ATOM 1023 C CA . PRO A 1 143 ? -3.282 11.408 -10.745 1.00 95.75 143 PRO A CA 1
ATOM 1024 C C . PRO A 1 143 ? -4.027 10.239 -11.403 1.00 95.75 143 PRO A C 1
ATOM 1026 O O . PRO A 1 143 ? -3.507 9.635 -12.348 1.00 95.75 143 PRO A O 1
ATOM 1029 N N . ASN A 1 144 ? -5.268 9.994 -10.974 1.00 95.69 144 ASN A N 1
ATOM 1030 C CA . ASN A 1 144 ? -6.109 8.865 -11.387 1.00 95.69 144 ASN A CA 1
ATOM 1031 C C . ASN A 1 144 ? -5.353 7.538 -11.228 1.00 95.69 144 ASN A C 1
ATOM 1033 O O . ASN A 1 144 ? -5.108 6.862 -12.226 1.00 95.69 144 ASN A O 1
ATOM 1037 N N . THR A 1 145 ? -4.874 7.241 -10.021 1.00 96.94 145 THR A N 1
ATOM 1038 C CA . THR A 1 145 ? -4.145 6.003 -9.702 1.00 96.94 145 THR A CA 1
ATOM 1039 C C . THR A 1 145 ? -4.882 5.192 -8.651 1.00 96.94 145 THR A C 1
ATOM 1041 O O . THR A 1 145 ? -5.663 5.734 -7.866 1.00 96.94 145 THR A O 1
ATOM 1044 N N . CYS A 1 146 ? -4.589 3.892 -8.602 1.00 96.81 146 CYS A N 1
ATOM 1045 C CA . CYS A 1 146 ? -5.122 2.987 -7.585 1.00 96.81 146 CYS A CA 1
ATOM 1046 C C . CYS A 1 146 ? -6.657 3.003 -7.492 1.00 96.81 146 CYS A C 1
ATOM 1048 O O . CYS A 1 146 ? -7.220 3.146 -6.408 1.00 96.81 146 CYS A O 1
ATOM 1050 N N . ASN A 1 147 ? -7.356 2.882 -8.622 1.00 94.06 147 ASN A N 1
ATOM 1051 C CA . ASN A 1 147 ? -8.822 2.957 -8.634 1.00 94.06 147 ASN A CA 1
ATOM 1052 C C . ASN A 1 147 ? -9.499 1.976 -7.662 1.00 94.06 147 ASN A C 1
ATOM 10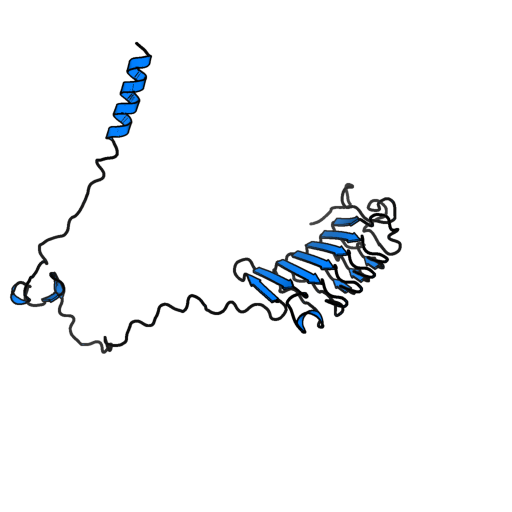54 O O . ASN A 1 147 ? -10.543 2.285 -7.089 1.00 94.06 147 ASN A O 1
ATOM 1058 N N . THR A 1 148 ? -8.948 0.771 -7.510 1.00 96.88 148 THR A N 1
ATOM 1059 C CA . THR A 1 148 ? -9.495 -0.254 -6.617 1.00 96.88 148 THR A CA 1
ATOM 1060 C C . THR A 1 148 ? -8.386 -0.898 -5.803 1.00 96.88 148 THR A C 1
ATOM 1062 O O . THR A 1 148 ? -7.394 -1.345 -6.375 1.00 96.88 148 THR A O 1
ATOM 1065 N N . ILE A 1 149 ? -8.570 -0.946 -4.485 1.00 98.19 149 ILE A N 1
ATOM 1066 C CA . ILE A 1 149 ? -7.658 -1.589 -3.536 1.00 98.19 149 ILE A CA 1
ATOM 1067 C C . ILE A 1 149 ? -8.467 -2.552 -2.664 1.00 98.19 149 ILE A C 1
ATOM 1069 O O . ILE A 1 149 ? -9.474 -2.145 -2.084 1.00 98.19 149 ILE A O 1
ATOM 1073 N N . ALA A 1 150 ? -8.022 -3.805 -2.565 1.00 98.12 150 ALA A N 1
ATOM 1074 C CA . ALA A 1 150 ? -8.598 -4.820 -1.686 1.00 98.12 150 ALA A CA 1
ATOM 1075 C C . ALA A 1 150 ? -7.552 -5.296 -0.669 1.00 98.12 150 ALA A C 1
ATOM 1077 O O . ALA A 1 150 ? -6.532 -5.862 -1.051 1.00 98.12 150 ALA A O 1
ATOM 1078 N N . CYS A 1 151 ? -7.801 -5.059 0.619 1.00 96.44 151 CYS A N 1
ATOM 1079 C CA . CYS A 1 151 ? -6.883 -5.418 1.706 1.00 96.44 151 CYS A CA 1
ATOM 1080 C C . CYS A 1 151 ? -7.244 -6.737 2.399 1.00 96.44 151 CYS A C 1
ATOM 1082 O O . CYS A 1 151 ? -6.358 -7.483 2.806 1.00 96.44 151 CYS A O 1
ATOM 1084 N N . ASP A 1 152 ? -8.539 -7.028 2.519 1.00 92.88 152 ASP A N 1
ATOM 1085 C CA . ASP A 1 152 ? -9.099 -8.160 3.266 1.00 92.88 152 ASP A CA 1
ATOM 1086 C C . ASP A 1 152 ? -8.476 -8.368 4.661 1.00 92.88 152 ASP A C 1
ATOM 1088 O O . ASP A 1 152 ? -8.808 -7.631 5.587 1.00 92.88 152 ASP A O 1
ATOM 1092 N N . THR A 1 153 ? -7.588 -9.347 4.849 1.00 90.62 153 THR A N 1
ATOM 1093 C CA . THR A 1 153 ? -6.949 -9.611 6.155 1.00 90.62 153 THR A CA 1
ATOM 1094 C C . THR A 1 153 ? -5.597 -8.918 6.344 1.00 90.62 153 THR A C 1
ATOM 1096 O O . THR A 1 153 ? -5.090 -8.863 7.467 1.00 90.62 153 THR A O 1
ATOM 1099 N N . SER A 1 154 ? -5.027 -8.349 5.280 1.00 91.50 154 SER A N 1
ATOM 1100 C CA . SER A 1 154 ? -3.723 -7.689 5.315 1.00 91.50 154 SER A CA 1
ATOM 1101 C C . SER A 1 154 ? -3.729 -6.388 6.105 1.00 91.50 154 SER A C 1
ATOM 1103 O O . SER A 1 154 ? -4.712 -5.653 6.137 1.00 91.50 154 SER A O 1
ATOM 1105 N N . ASN A 1 155 ? -2.568 -6.052 6.672 1.00 94.88 155 ASN A N 1
ATOM 1106 C CA . ASN A 1 155 ? -2.320 -4.702 7.173 1.00 94.88 155 ASN A CA 1
ATOM 1107 C C . ASN A 1 155 ? -2.008 -3.778 5.990 1.00 94.88 155 ASN A C 1
ATOM 1109 O O . ASN A 1 155 ? -0.961 -3.932 5.353 1.00 94.88 155 ASN A O 1
ATOM 1113 N N . CYS A 1 156 ? -2.900 -2.834 5.712 1.00 97.88 156 CYS A N 1
ATOM 1114 C CA . CYS A 1 156 ? -2.769 -1.874 4.625 1.00 97.88 156 CYS A CA 1
ATOM 1115 C C . CYS A 1 156 ? -2.422 -0.478 5.140 1.00 97.88 156 CYS A C 1
ATOM 1117 O O . CYS A 1 156 ? -3.085 0.035 6.034 1.00 97.88 156 CYS A O 1
ATOM 1119 N N . SER A 1 157 ? -1.427 0.143 4.512 1.00 98.00 157 SER A N 1
ATOM 1120 C CA . SER A 1 157 ? -1.108 1.566 4.631 1.00 98.00 157 SER A CA 1
ATOM 1121 C C . SER A 1 157 ? -1.203 2.183 3.241 1.00 98.00 157 SER A C 1
ATOM 1123 O O . SER A 1 157 ? -0.477 1.760 2.339 1.00 98.00 157 SER A O 1
ATOM 1125 N N . ILE A 1 158 ? -2.103 3.146 3.049 1.00 98.06 158 ILE A N 1
ATOM 1126 C CA . ILE A 1 158 ? -2.463 3.673 1.730 1.00 98.06 158 ILE A CA 1
ATOM 1127 C C . ILE A 1 158 ? -2.352 5.199 1.723 1.00 98.06 158 ILE A C 1
ATOM 1129 O O . ILE A 1 158 ? -3.097 5.899 2.406 1.00 98.06 158 ILE A O 1
ATOM 1133 N N . ASP A 1 159 ? -1.464 5.718 0.880 1.00 97.62 159 ASP A N 1
ATOM 1134 C CA . ASP A 1 159 ? -1.267 7.151 0.682 1.00 97.62 159 ASP A CA 1
ATOM 1135 C C . ASP A 1 159 ? -1.930 7.606 -0.625 1.00 97.62 159 ASP A C 1
ATOM 1137 O O . ASP A 1 159 ? -1.395 7.427 -1.722 1.00 97.62 159 ASP A O 1
ATOM 1141 N N . CYS A 1 160 ? -3.091 8.242 -0.508 1.00 96.62 160 CYS A N 1
ATOM 1142 C CA . CYS A 1 160 ? -3.904 8.748 -1.611 1.00 96.62 160 CYS A CA 1
ATOM 1143 C C . CYS A 1 160 ? -3.618 10.238 -1.836 1.00 96.62 160 CYS A C 1
ATOM 1145 O O . CYS A 1 160 ? -4.375 11.127 -1.434 1.00 96.62 160 CYS A O 1
ATOM 1147 N N . ILE A 1 161 ? -2.460 10.512 -2.439 1.00 95.50 161 ILE A N 1
ATOM 1148 C CA . ILE A 1 161 ? -1.924 11.870 -2.635 1.00 95.50 161 ILE A CA 1
ATOM 1149 C C . ILE A 1 161 ? -2.324 12.427 -4.009 1.00 95.50 161 ILE A C 1
ATOM 1151 O O . ILE A 1 161 ? -2.524 13.632 -4.172 1.00 95.50 161 ILE A O 1
ATOM 1155 N N . GLY A 1 162 ? -2.437 11.561 -5.017 1.00 95.06 162 GLY A N 1
ATOM 1156 C CA . GLY A 1 162 ? -2.840 11.940 -6.365 1.00 95.06 162 GLY A CA 1
ATOM 1157 C C . GLY A 1 162 ? -4.297 12.402 -6.433 1.00 95.06 162 GLY A C 1
ATOM 1158 O O . GLY A 1 162 ? -5.160 11.911 -5.707 1.00 95.06 162 GLY A O 1
ATOM 1159 N N . GLU A 1 163 ? -4.597 13.331 -7.339 1.00 93.75 163 GLU A N 1
ATOM 1160 C CA . GLU A 1 163 ? -5.981 13.710 -7.655 1.00 93.75 163 GLU A CA 1
ATOM 1161 C C . GLU A 1 163 ? -6.763 12.499 -8.186 1.00 93.75 163 GLU A C 1
ATOM 1163 O O . GLU A 1 163 ? -6.232 11.755 -9.016 1.00 93.75 163 GLU A O 1
ATOM 1168 N N . ASN A 1 164 ? -8.007 12.313 -7.732 1.00 93.94 164 ASN A N 1
ATOM 1169 C CA . ASN A 1 164 ? -8.854 11.156 -8.052 1.00 93.94 164 ASN A CA 1
ATOM 1170 C C . ASN A 1 164 ? -8.144 9.809 -7.795 1.00 93.94 164 ASN A C 1
ATOM 1172 O O . ASN A 1 164 ? -8.285 8.868 -8.577 1.00 93.94 164 ASN A O 1
ATOM 1176 N N . SER A 1 165 ? -7.307 9.726 -6.755 1.00 95.62 165 SER A N 1
ATOM 1177 C CA . SER A 1 165 ? -6.682 8.466 -6.339 1.00 95.62 165 SER A CA 1
ATOM 1178 C C . SER A 1 165 ? -7.562 7.699 -5.354 1.00 95.62 165 SER A C 1
ATOM 1180 O O . SER A 1 165 ? -8.393 8.289 -4.659 1.00 95.62 165 SER A O 1
ATOM 1182 N N . CYS A 1 166 ? -7.369 6.380 -5.274 1.00 95.94 166 CYS A N 1
ATOM 1183 C CA . CYS A 1 166 ? -8.054 5.531 -4.294 1.00 95.94 166 CYS A CA 1
ATOM 1184 C C . CYS A 1 166 ? -9.585 5.650 -4.355 1.00 95.94 166 CYS A C 1
ATOM 1186 O O . CYS A 1 166 ? -10.248 5.837 -3.337 1.00 95.94 166 CYS A O 1
ATOM 1188 N N . THR A 1 167 ? -10.166 5.588 -5.555 1.00 94.44 167 THR A N 1
ATOM 1189 C CA . THR A 1 167 ? -11.613 5.808 -5.731 1.00 94.44 167 THR A CA 1
ATOM 1190 C C . THR A 1 167 ? -12.471 4.772 -5.002 1.00 94.44 167 THR A C 1
ATOM 1192 O O . THR A 1 167 ? -13.580 5.088 -4.586 1.00 94.44 167 THR A O 1
ATOM 1195 N N . ASN A 1 168 ? -11.974 3.543 -4.842 1.00 96.25 168 ASN A N 1
ATOM 1196 C CA . ASN A 1 168 ? -12.672 2.464 -4.153 1.00 96.25 168 ASN A CA 1
ATOM 1197 C C . ASN A 1 168 ? -11.687 1.631 -3.322 1.00 96.25 168 ASN A C 1
ATOM 1199 O O . ASN A 1 168 ? -10.877 0.887 -3.877 1.00 96.25 168 ASN A O 1
ATOM 1203 N N . VAL A 1 169 ? -11.773 1.735 -2.000 1.00 97.38 169 VAL A N 1
ATOM 1204 C CA . VAL A 1 169 ? -10.929 0.977 -1.068 1.00 97.38 169 VAL A CA 1
ATOM 1205 C C . VAL A 1 169 ? -11.802 0.064 -0.214 1.00 97.38 169 VAL A C 1
ATOM 1207 O O . VAL A 1 169 ? -12.701 0.543 0.473 1.00 97.38 169 VAL A O 1
ATOM 1210 N N . ASP A 1 170 ? -11.534 -1.243 -0.251 1.00 97.88 170 ASP A N 1
ATOM 1211 C CA . ASP A 1 170 ? -12.086 -2.226 0.689 1.00 97.88 170 ASP A CA 1
ATOM 1212 C C . ASP A 1 170 ? -11.000 -2.609 1.696 1.00 97.88 170 ASP A C 1
ATOM 1214 O O . ASP A 1 170 ? -10.050 -3.334 1.378 1.00 97.88 170 ASP A O 1
ATOM 1218 N N . CYS A 1 171 ? -11.143 -2.103 2.919 1.00 96.88 171 CYS A N 1
ATOM 1219 C CA . CYS A 1 171 ? -10.201 -2.358 4.000 1.00 96.88 171 CYS A CA 1
ATOM 1220 C C . CYS A 1 171 ? -10.312 -3.767 4.582 1.00 96.88 171 CYS A C 1
ATOM 1222 O O . CYS A 1 171 ? -9.407 -4.199 5.294 1.00 96.88 171 CYS A O 1
ATOM 1224 N N . GLY A 1 172 ? -11.386 -4.501 4.280 1.00 95.12 172 GLY A N 1
ATOM 1225 C CA . GLY A 1 172 ? -11.534 -5.858 4.773 1.00 95.12 172 GLY A CA 1
ATOM 1226 C C . GLY A 1 172 ? -11.702 -5.949 6.283 1.00 95.12 172 GLY A C 1
ATOM 1227 O O . GLY A 1 172 ? -12.302 -5.079 6.904 1.00 95.12 172 GLY A O 1
ATOM 1228 N N . SER A 1 173 ? -11.197 -7.034 6.869 1.00 94.75 173 SER A N 1
ATOM 1229 C CA . SER A 1 173 ? -11.172 -7.261 8.318 1.00 94.75 173 SER A CA 1
ATOM 1230 C C . SER A 1 173 ? -9.853 -6.887 8.999 1.00 94.75 173 SER A C 1
ATOM 1232 O O . SER A 1 173 ? -9.791 -6.900 10.226 1.00 94.75 173 SER A O 1
ATOM 1234 N N . GLY A 1 174 ? -8.801 -6.592 8.232 1.00 92.75 174 GLY A N 1
ATOM 1235 C CA . GLY A 1 174 ? -7.476 -6.232 8.732 1.00 92.75 174 GLY A CA 1
ATOM 1236 C C . GLY A 1 174 ? -7.380 -4.802 9.271 1.00 92.75 174 GLY A C 1
ATOM 1237 O O . GLY A 1 174 ? -8.384 -4.115 9.484 1.00 92.75 174 GLY A O 1
ATOM 1238 N N . LYS A 1 175 ? -6.137 -4.363 9.510 1.00 95.31 175 LYS A N 1
ATOM 1239 C CA . LYS A 1 175 ? -5.829 -2.960 9.816 1.00 95.31 175 LYS A CA 1
ATOM 1240 C C . LYS A 1 175 ? -5.721 -2.154 8.533 1.00 95.31 175 LYS A C 1
ATOM 1242 O O . LYS A 1 175 ? -5.074 -2.606 7.588 1.00 95.31 175 LYS A O 1
ATOM 1247 N N . CYS A 1 176 ? -6.291 -0.958 8.532 1.00 97.25 176 CYS A N 1
ATOM 1248 C CA . CYS A 1 176 ? -6.316 -0.097 7.360 1.00 97.25 176 CYS A CA 1
ATOM 1249 C C . CYS A 1 176 ? -6.026 1.352 7.747 1.00 97.25 176 CYS A C 1
ATOM 1251 O O . CYS A 1 176 ? -6.852 2.004 8.382 1.00 97.25 176 CYS A O 1
ATOM 1253 N N . ASP A 1 177 ? -4.859 1.840 7.351 1.00 97.06 177 ASP A N 1
ATOM 1254 C CA . ASP A 1 177 ? -4.442 3.224 7.536 1.00 97.06 177 ASP A CA 1
ATOM 1255 C C . ASP A 1 177 ? -4.499 3.934 6.178 1.00 97.06 177 ASP A C 1
ATOM 1257 O O . ASP A 1 177 ? -3.860 3.495 5.217 1.00 97.06 177 ASP A O 1
ATOM 1261 N N . LEU A 1 178 ? -5.273 5.015 6.074 1.00 96.06 178 LEU A N 1
ATOM 1262 C CA . LEU A 1 178 ? -5.416 5.800 4.850 1.00 96.06 178 LEU A CA 1
ATOM 1263 C C . LEU A 1 178 ? -5.111 7.273 5.090 1.00 96.06 178 LEU A C 1
ATOM 1265 O O . LEU A 1 178 ? -5.634 7.894 6.017 1.00 96.06 178 LEU A O 1
ATOM 1269 N N . LEU A 1 179 ? -4.353 7.852 4.165 1.00 95.50 179 LEU A N 1
ATOM 1270 C CA . LEU A 1 179 ? -4.126 9.287 4.073 1.00 95.50 179 LEU A CA 1
ATOM 1271 C C . LEU A 1 179 ? -4.689 9.830 2.754 1.00 95.50 179 LEU A C 1
ATOM 1273 O O . LEU A 1 179 ? -4.122 9.623 1.682 1.00 95.50 179 LEU A O 1
ATOM 1277 N N . CYS A 1 180 ? -5.784 10.577 2.832 1.00 94.50 180 CYS A N 1
ATOM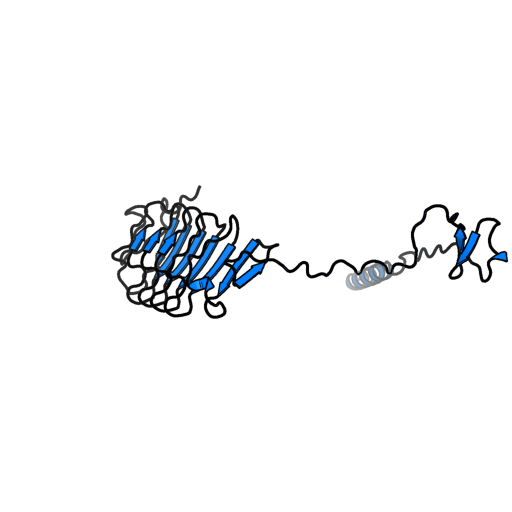 1278 C CA . CYS A 1 180 ? -6.559 11.081 1.702 1.00 94.50 180 CYS A CA 1
ATOM 1279 C C . CYS A 1 180 ? -6.320 12.582 1.501 1.00 94.50 180 CYS A C 1
ATOM 1281 O O . CYS A 1 180 ? -7.123 13.425 1.893 1.00 94.50 180 CYS A O 1
ATOM 1283 N N . THR A 1 181 ? -5.189 12.936 0.889 1.00 93.06 181 THR A N 1
ATOM 1284 C CA . THR A 1 181 ? -4.789 14.348 0.699 1.00 93.06 181 THR A CA 1
ATOM 1285 C C . THR A 1 181 ? -4.959 14.851 -0.732 1.00 93.06 181 THR A C 1
ATOM 1287 O O . THR A 1 181 ? -4.982 16.063 -0.959 1.00 93.06 181 THR A O 1
ATOM 1290 N N . GLY A 1 182 ? -5.108 13.944 -1.700 1.00 91.88 182 GLY A N 1
ATOM 1291 C CA . GLY A 1 182 ? -5.404 14.287 -3.085 1.00 91.88 182 GLY A CA 1
ATOM 1292 C C . GLY A 1 182 ? -6.797 14.898 -3.256 1.00 91.88 182 GLY A C 1
ATOM 1293 O O . GLY A 1 182 ? -7.743 14.569 -2.540 1.00 91.88 182 GLY A O 1
ATOM 1294 N N . GLY A 1 183 ? -6.947 15.793 -4.235 1.00 89.81 183 GLY A N 1
ATOM 1295 C CA . GLY A 1 183 ? -8.261 16.326 -4.598 1.00 89.81 183 GLY A CA 1
ATOM 1296 C C . GLY A 1 183 ? -9.182 15.200 -5.068 1.00 89.81 183 GLY A C 1
ATOM 1297 O O . GLY A 1 183 ? -8.797 14.443 -5.958 1.00 89.81 183 GLY A O 1
ATOM 1298 N N . GLN A 1 184 ? -10.370 15.083 -4.463 1.00 89.38 184 GLN A N 1
ATOM 1299 C CA . GLN A 1 184 ? -11.330 13.998 -4.731 1.00 89.38 184 GLN A CA 1
ATOM 1300 C C . GLN A 1 184 ? -10.754 12.584 -4.506 1.00 89.38 184 GLN A C 1
ATOM 1302 O O . GLN A 1 184 ? -11.247 11.614 -5.079 1.00 89.38 184 GLN A O 1
ATOM 1307 N N . ALA A 1 185 ? -9.695 12.455 -3.702 1.00 92.44 185 ALA A N 1
ATOM 1308 C CA . ALA A 1 185 ? -9.212 11.149 -3.280 1.00 92.44 185 ALA A CA 1
ATOM 1309 C C . ALA A 1 185 ? -10.215 10.482 -2.329 1.00 92.44 185 ALA A C 1
ATOM 1311 O O . ALA A 1 185 ? -10.999 11.169 -1.671 1.0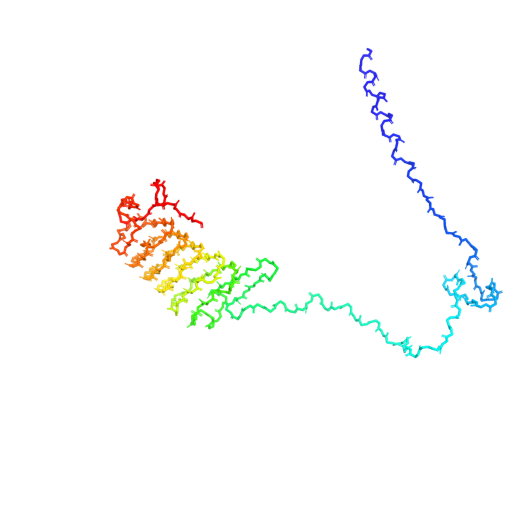0 92.44 185 ALA A O 1
ATOM 1312 N N . CYS A 1 186 ? -10.150 9.153 -2.228 1.00 93.56 186 CYS A N 1
ATOM 1313 C CA . CYS A 1 186 ? -10.950 8.383 -1.270 1.00 93.56 186 CYS A CA 1
ATOM 1314 C C . CYS A 1 186 ? -12.464 8.598 -1.428 1.00 93.56 186 CYS A C 1
ATOM 1316 O O . CYS A 1 186 ? -13.191 8.748 -0.447 1.00 93.56 186 CYS A O 1
ATOM 1318 N N . GLU A 1 187 ? -12.943 8.608 -2.677 1.00 92.62 187 GLU A N 1
ATOM 1319 C CA . GLU A 1 187 ? -14.367 8.778 -2.991 1.00 92.62 187 GLU A CA 1
ATOM 1320 C C . GLU A 1 187 ? -15.235 7.740 -2.272 1.00 92.62 187 GLU A C 1
ATOM 1322 O O . GLU A 1 187 ? -16.312 8.073 -1.782 1.00 92.62 187 GLU A O 1
ATOM 1327 N N . LYS A 1 188 ? -14.753 6.496 -2.183 1.00 95.19 188 LYS A N 1
ATOM 1328 C CA . LYS A 1 188 ? -15.412 5.415 -1.461 1.00 95.19 188 LYS A CA 1
ATOM 1329 C C . LYS A 1 188 ? -14.397 4.577 -0.689 1.00 95.19 188 LYS A C 1
ATOM 1331 O O . LYS A 1 188 ? -13.543 3.922 -1.285 1.00 95.19 188 LYS A O 1
ATOM 1336 N N . VAL A 1 189 ? -14.548 4.540 0.631 1.00 96.31 189 VAL A N 1
ATOM 1337 C CA . VAL A 1 189 ? -13.740 3.701 1.528 1.00 96.31 189 VAL A CA 1
ATOM 1338 C C . VAL A 1 189 ? -14.674 2.898 2.419 1.00 96.31 189 VAL A C 1
ATOM 1340 O O . VAL A 1 189 ? -15.504 3.461 3.132 1.00 96.31 189 VAL A O 1
ATOM 1343 N N . ASP A 1 190 ? -14.541 1.578 2.384 1.00 97.06 190 ASP A N 1
ATOM 1344 C CA . ASP A 1 190 ? -15.292 0.668 3.238 1.00 97.06 190 ASP A CA 1
ATOM 1345 C C . ASP A 1 190 ? -14.394 0.120 4.350 1.00 97.06 190 ASP A C 1
ATOM 1347 O O . ASP A 1 190 ? -13.561 -0.758 4.125 1.00 97.06 190 ASP A O 1
ATOM 1351 N N . CYS A 1 191 ? -14.592 0.641 5.560 1.00 96.44 191 CYS A N 1
ATOM 1352 C CA . CYS A 1 191 ? -14.003 0.144 6.797 1.00 96.44 191 CYS A CA 1
ATOM 1353 C C . CYS A 1 191 ? -15.012 -0.602 7.675 1.00 96.44 191 CYS A C 1
ATOM 1355 O O . CYS A 1 191 ? -14.697 -0.908 8.821 1.00 96.44 191 CYS A O 1
ATOM 1357 N N . SER A 1 192 ? -16.215 -0.921 7.188 1.00 94.88 192 SER A N 1
ATOM 1358 C CA . SER A 1 192 ? -17.291 -1.499 8.012 1.00 94.88 192 SER A CA 1
ATOM 1359 C C . SER A 1 192 ? -16.904 -2.805 8.714 1.00 94.88 192 SER A C 1
ATOM 1361 O O . SER A 1 192 ? -17.420 -3.114 9.788 1.00 94.88 192 SER A O 1
ATOM 1363 N N . ARG A 1 193 ? -15.986 -3.572 8.116 1.00 94.62 193 ARG A N 1
ATOM 1364 C CA . ARG A 1 193 ? -15.482 -4.845 8.647 1.00 94.62 193 ARG A CA 1
ATOM 1365 C C . ARG A 1 193 ? -14.113 -4.730 9.318 1.00 94.62 193 ARG A C 1
ATOM 1367 O O . ARG A 1 193 ? -13.692 -5.702 9.943 1.00 94.62 193 ARG A O 1
ATOM 1374 N N . ALA A 1 194 ? -13.432 -3.591 9.192 1.00 95.38 194 ALA A N 1
ATOM 1375 C CA . ALA A 1 194 ? -12.039 -3.451 9.593 1.00 95.38 194 ALA A CA 1
ATOM 1376 C C . ALA A 1 194 ? -11.908 -3.561 11.111 1.00 95.38 194 ALA A C 1
ATOM 1378 O O . ALA A 1 194 ? -12.671 -2.949 11.863 1.00 95.38 194 ALA A O 1
ATOM 1379 N N . CYS A 1 195 ? -10.920 -4.325 11.574 1.00 93.56 195 CYS A N 1
ATOM 1380 C CA . CYS A 1 195 ? -10.676 -4.459 13.006 1.00 93.56 195 CYS A CA 1
ATOM 1381 C C . CYS A 1 195 ? -10.073 -3.188 13.614 1.00 93.56 195 CYS A C 1
ATOM 1383 O O . CYS A 1 195 ? -10.267 -2.928 14.802 1.00 93.56 195 CYS A O 1
ATOM 1385 N N . ALA A 1 196 ? -9.353 -2.416 12.797 1.00 95.62 196 ALA A N 1
ATOM 1386 C CA . ALA A 1 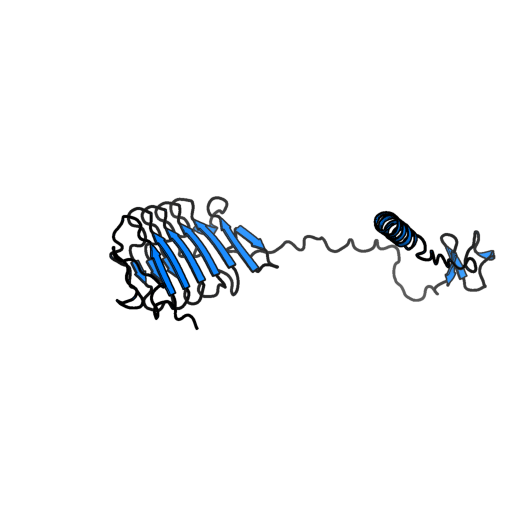196 ? -8.892 -1.065 13.069 1.00 95.62 196 ALA A CA 1
ATOM 1387 C C . ALA A 1 196 ? -8.824 -0.307 11.740 1.00 95.62 196 ALA A C 1
ATOM 1389 O O . ALA A 1 196 ? -8.234 -0.804 10.780 1.00 95.62 196 ALA A O 1
ATOM 1390 N N . CYS A 1 197 ? -9.427 0.876 11.679 1.00 96.62 197 CYS A N 1
ATOM 1391 C CA . CYS A 1 197 ? -9.360 1.725 10.499 1.00 96.62 197 CYS A CA 1
ATOM 1392 C C . CYS A 1 197 ? -9.155 3.182 10.907 1.00 96.62 197 CYS A C 1
ATOM 1394 O O . CYS A 1 197 ? -9.942 3.731 11.681 1.00 96.62 197 CYS A O 1
ATOM 1396 N N . ASP A 1 198 ? -8.102 3.780 10.366 1.00 96.31 198 ASP A N 1
ATOM 1397 C CA . ASP A 1 198 ? -7.748 5.180 10.534 1.00 96.31 198 ASP A CA 1
ATOM 1398 C C . ASP A 1 198 ? -7.753 5.837 9.146 1.00 96.31 198 ASP A C 1
ATOM 1400 O O . ASP A 1 198 ? -6.986 5.454 8.265 1.00 96.31 198 ASP A O 1
ATOM 1404 N N . VAL A 1 199 ? -8.646 6.806 8.928 1.00 95.69 199 VAL A N 1
ATOM 1405 C CA . VAL A 1 199 ? -8.767 7.539 7.657 1.00 95.69 199 VAL A CA 1
ATOM 1406 C C . VAL A 1 199 ? -8.598 9.023 7.936 1.00 95.69 199 VAL A C 1
ATOM 1408 O O . VAL A 1 199 ? -9.489 9.650 8.510 1.00 95.69 199 VAL A O 1
ATOM 1411 N N . ASP A 1 200 ? -7.474 9.585 7.499 1.00 93.50 200 ASP A N 1
ATOM 1412 C CA . ASP A 1 200 ? -7.202 11.020 7.564 1.00 93.50 200 ASP A CA 1
ATOM 1413 C C . ASP A 1 200 ? -7.553 11.685 6.228 1.00 93.50 200 ASP A C 1
ATOM 1415 O O . ASP A 1 200 ? -6.902 11.468 5.206 1.00 93.50 200 ASP A O 1
ATOM 1419 N N . CYS A 1 201 ? -8.589 12.518 6.246 1.00 87.56 201 CYS A N 1
ATOM 1420 C CA . CYS A 1 201 ? -9.125 13.206 5.070 1.00 87.56 201 CYS A CA 1
ATOM 1421 C C . CYS A 1 201 ? -8.498 14.587 4.823 1.00 87.56 201 CYS A C 1
ATOM 1423 O O . CYS A 1 201 ? -8.876 15.309 3.893 1.00 87.56 201 CYS A O 1
ATOM 1425 N N . GLY A 1 202 ? -7.529 14.984 5.655 1.00 81.81 202 GLY A N 1
ATOM 1426 C CA . GLY A 1 202 ? -6.902 16.294 5.593 1.00 81.81 202 GLY A CA 1
ATOM 1427 C C . GLY A 1 202 ? -7.924 17.428 5.716 1.00 81.81 202 GLY A C 1
ATOM 1428 O O . GLY A 1 202 ? -8.609 17.564 6.725 1.00 81.81 202 GLY A O 1
ATOM 1429 N N . LEU A 1 203 ? -7.993 18.287 4.693 1.00 71.00 203 LEU A N 1
ATOM 1430 C CA . LEU A 1 203 ? -8.927 19.424 4.633 1.00 71.00 203 LEU A CA 1
ATOM 1431 C C . LEU A 1 203 ? -10.193 19.135 3.810 1.00 71.00 203 LEU A C 1
ATOM 1433 O O . LEU A 1 203 ? -11.005 20.042 3.622 1.00 71.00 203 LEU A O 1
ATOM 1437 N N . ASN A 1 204 ? -10.339 17.923 3.276 1.00 68.38 204 ASN A N 1
ATOM 1438 C CA . ASN A 1 204 ? -11.484 17.538 2.460 1.00 68.38 204 ASN A CA 1
ATOM 1439 C C . ASN A 1 204 ? -12.476 16.728 3.302 1.00 68.38 204 ASN A C 1
ATOM 1441 O O . ASN A 1 204 ? -12.072 15.950 4.161 1.00 68.38 204 ASN A O 1
ATOM 1445 N N . ASP A 1 205 ? -13.773 16.883 3.028 1.00 71.56 205 ASP A N 1
ATOM 1446 C CA . ASP A 1 205 ? -14.787 16.007 3.615 1.00 71.56 205 ASP A CA 1
ATOM 1447 C C . ASP A 1 205 ? -14.746 14.637 2.928 1.00 71.56 205 ASP A C 1
ATOM 1449 O O . ASP A 1 205 ? -14.906 14.523 1.708 1.00 71.56 205 ASP A O 1
ATOM 1453 N N . CYS A 1 206 ? -14.592 13.586 3.724 1.00 81.69 206 CYS A N 1
ATOM 1454 C CA . CYS A 1 206 ? -14.710 12.205 3.278 1.00 81.69 206 CYS A CA 1
ATOM 1455 C C . CYS A 1 206 ? -16.177 11.768 3.283 1.00 81.69 206 CYS A C 1
ATOM 1457 O O . CYS A 1 206 ? -16.668 11.154 4.227 1.00 81.69 206 CYS A O 1
ATOM 1459 N N . LEU A 1 207 ? -16.911 12.098 2.223 1.00 81.94 207 LEU A N 1
ATOM 1460 C CA . LEU A 1 207 ? -18.354 11.831 2.174 1.00 81.94 207 LEU A CA 1
ATOM 1461 C C . LEU A 1 207 ? -18.714 10.361 1.897 1.00 81.94 207 LEU A C 1
ATOM 1463 O O . LEU A 1 207 ? -19.853 9.967 2.138 1.00 81.94 207 LEU A O 1
ATOM 1467 N N . GLY A 1 208 ? -17.776 9.559 1.385 1.00 89.44 208 GLY A N 1
ATOM 1468 C CA . GLY A 1 208 ? -17.995 8.145 1.054 1.00 89.44 208 GLY A CA 1
ATOM 1469 C C . GLY A 1 208 ? -17.206 7.160 1.913 1.00 89.44 208 GLY A C 1
ATOM 1470 O O . GLY A 1 208 ? -17.011 6.015 1.503 1.00 89.44 208 GLY A O 1
ATOM 1471 N N . VAL A 1 209 ? -16.748 7.585 3.091 1.00 94.50 209 VAL A N 1
ATOM 1472 C CA . VAL A 1 209 ? -16.092 6.707 4.066 1.00 94.50 209 VAL A CA 1
ATOM 1473 C C . VAL A 1 209 ? -17.147 6.061 4.967 1.00 94.50 209 VAL A C 1
ATOM 1475 O O . VAL A 1 209 ? -18.009 6.734 5.527 1.00 94.50 209 VAL A O 1
ATOM 1478 N N . THR A 1 210 ? -17.082 4.739 5.112 1.00 95.81 210 THR A N 1
ATOM 1479 C CA . THR A 1 210 ? -17.923 3.966 6.038 1.00 95.81 210 THR A CA 1
ATOM 1480 C C . THR A 1 210 ? -17.057 3.391 7.149 1.00 95.81 210 THR A C 1
ATOM 1482 O O . THR A 1 210 ? -16.234 2.522 6.883 1.00 95.81 210 THR A O 1
ATOM 1485 N N . CYS A 1 211 ? -17.248 3.842 8.389 1.00 95.50 211 CYS A N 1
ATOM 1486 C CA . CYS A 1 211 ? -16.484 3.363 9.546 1.00 95.50 211 CYS A CA 1
ATOM 1487 C C . CYS A 1 211 ? -17.098 2.098 10.186 1.00 95.50 211 CYS A C 1
ATOM 1489 O O . CYS A 1 211 ? -18.285 1.835 9.981 1.00 95.50 211 CYS A O 1
ATOM 1491 N N . PRO A 1 212 ? -16.332 1.333 10.998 1.00 94.19 212 PRO A N 1
ATOM 1492 C CA . PRO A 1 212 ? -16.831 0.122 11.668 1.00 94.19 212 PRO A CA 1
ATOM 1493 C C . PRO A 1 212 ? -18.066 0.358 12.553 1.00 94.19 212 PRO A C 1
ATOM 1495 O O . PRO A 1 212 ? -18.940 -0.497 12.678 1.00 94.19 212 PRO A O 1
ATOM 1498 N N . SER A 1 213 ? -18.136 1.527 13.191 1.00 92.25 213 SER A N 1
ATOM 1499 C CA . SER A 1 213 ? -19.289 1.988 13.963 1.00 92.25 213 SER A CA 1
ATOM 1500 C C . SER A 1 213 ? -19.291 3.515 14.042 1.00 92.25 213 SER A C 1
ATOM 1502 O O . SER A 1 213 ? -18.278 4.151 13.740 1.00 92.25 213 SER A O 1
ATOM 1504 N N . GLU A 1 214 ? -20.406 4.106 14.477 1.00 91.06 214 GLU A N 1
ATOM 1505 C CA . GLU A 1 214 ? -20.515 5.559 14.678 1.00 91.06 214 GLU A CA 1
ATOM 1506 C C . GLU A 1 214 ? -19.516 6.072 15.730 1.00 91.06 214 GLU A C 1
ATOM 1508 O O . GLU A 1 214 ? -18.975 7.165 15.578 1.00 91.06 214 GLU A O 1
ATOM 1513 N N . ASP A 1 215 ? -19.181 5.255 16.734 1.00 92.50 215 ASP A N 1
ATOM 1514 C CA . ASP A 1 215 ? -18.204 5.595 17.779 1.00 92.50 215 ASP A CA 1
ATOM 1515 C C . ASP A 1 215 ? -16.760 5.698 17.246 1.00 92.50 215 ASP A C 1
ATOM 1517 O O . ASP A 1 215 ? -15.892 6.267 17.910 1.00 92.50 215 ASP A O 1
ATOM 1521 N N . CYS A 1 216 ? -16.503 5.163 16.047 1.00 93.94 216 CYS A N 1
ATOM 1522 C CA . CYS A 1 216 ? -15.198 5.173 15.381 1.00 93.94 216 CYS A CA 1
ATOM 1523 C C . CYS A 1 216 ? -15.073 6.275 14.321 1.00 93.94 216 CYS A C 1
ATOM 1525 O O . CYS A 1 216 ? -14.124 6.259 13.541 1.00 93.94 216 CYS A O 1
ATOM 1527 N N . THR A 1 217 ? -16.032 7.199 14.245 1.00 93.12 217 THR A N 1
ATOM 1528 C CA . THR A 1 217 ? -16.006 8.315 13.289 1.00 93.12 217 THR A CA 1
ATOM 1529 C C . THR A 1 217 ? -15.261 9.523 13.869 1.00 93.12 217 THR A C 1
ATOM 1531 O O . THR A 1 217 ? -15.402 9.849 15.048 1.00 93.12 217 THR A O 1
ATOM 1534 N N . GLU A 1 218 ? -14.458 10.202 13.046 1.00 89.38 218 GLU A N 1
ATOM 1535 C CA . GLU A 1 218 ? -13.827 11.485 13.383 1.00 89.38 218 GLU A CA 1
ATOM 1536 C C . GLU A 1 218 ? -14.553 12.671 12.729 1.00 89.38 218 GLU A C 1
ATOM 1538 O O . GLU A 1 218 ? -15.450 12.540 11.891 1.00 89.38 218 GLU A O 1
ATOM 1543 N N . PHE A 1 219 ? -14.153 13.877 13.131 1.00 75.00 219 PHE A N 1
ATOM 1544 C CA . PHE A 1 219 ? -14.614 15.114 12.511 1.00 75.00 219 PHE A CA 1
ATOM 1545 C C . PHE A 1 219 ? -14.218 15.143 11.017 1.00 75.00 219 PHE A C 1
ATOM 1547 O O . PHE A 1 219 ? -13.156 14.646 10.660 1.00 75.00 219 PHE A O 1
ATOM 1554 N N . PHE A 1 220 ? -15.069 15.711 10.151 1.00 78.56 220 PHE A N 1
ATOM 1555 C CA . PHE A 1 220 ? -14.940 15.691 8.674 1.00 78.56 220 PHE A CA 1
ATOM 1556 C C . PHE A 1 220 ? -15.135 14.322 7.979 1.00 78.56 220 PHE A C 1
ATOM 1558 O O . PHE A 1 220 ? -14.857 14.179 6.788 1.00 78.56 220 PHE A O 1
ATOM 1565 N N . GLY A 1 221 ? -15.678 13.324 8.688 1.00 84.06 221 GLY A N 1
ATOM 1566 C CA . GLY A 1 221 ? -16.121 12.058 8.083 1.00 84.06 221 GLY A CA 1
ATOM 1567 C C . GLY A 1 221 ? -15.038 10.985 7.947 1.00 84.06 221 GLY A C 1
ATOM 1568 O O . GLY A 1 221 ? -15.271 9.979 7.285 1.00 84.06 221 GLY A O 1
ATOM 1569 N N . GLY A 1 222 ? -13.869 11.179 8.566 1.00 92.25 222 GLY A N 1
ATOM 1570 C CA . GLY A 1 222 ? -12.839 10.142 8.683 1.00 92.25 222 GLY A CA 1
ATOM 1571 C C . GLY A 1 222 ? -13.193 9.048 9.698 1.00 92.25 222 GLY A C 1
ATOM 1572 O O . GLY A 1 222 ? -14.177 9.154 10.435 1.00 92.25 222 GLY A O 1
ATOM 1573 N N . CYS A 1 223 ? -12.356 8.013 9.767 1.00 95.38 223 CYS A N 1
ATOM 1574 C CA . CYS A 1 223 ? -12.427 6.960 10.784 1.00 95.38 223 CYS A CA 1
ATOM 1575 C C . CYS A 1 223 ? -11.212 7.009 11.708 1.00 95.38 223 CYS A C 1
ATOM 1577 O O . CYS A 1 223 ? -10.146 7.472 11.307 1.00 95.38 223 CYS A O 1
ATOM 1579 N N . THR A 1 224 ? -11.362 6.486 12.922 1.00 95.50 224 THR A N 1
ATOM 1580 C CA . THR A 1 224 ? -10.273 6.346 13.889 1.00 95.50 224 THR A CA 1
ATOM 1581 C C . THR A 1 224 ? -10.373 5.066 14.684 1.00 95.50 224 THR A C 1
ATOM 1583 O O . THR A 1 224 ? -11.448 4.665 15.138 1.00 95.50 224 THR A O 1
ATOM 1586 N N . SER A 1 225 ? -9.222 4.452 14.923 1.00 95.31 225 SER A N 1
ATOM 1587 C CA . SER A 1 225 ? -9.085 3.261 15.753 1.00 95.31 225 SER A CA 1
ATOM 1588 C C . SER A 1 225 ? -8.729 3.589 17.209 1.00 95.31 225 SER A C 1
ATOM 1590 O O . SER A 1 225 ? -8.635 2.698 18.055 1.00 95.31 225 SER A O 1
ATOM 1592 N N . ARG A 1 226 ? -8.540 4.873 17.546 1.00 94.25 226 ARG A N 1
ATOM 1593 C CA . ARG A 1 226 ? -8.120 5.309 18.891 1.00 94.25 226 ARG A CA 1
ATOM 1594 C C . ARG A 1 226 ? -9.116 4.982 20.013 1.00 94.25 226 ARG A C 1
ATOM 1596 O O . ARG A 1 226 ? -8.647 4.622 21.098 1.00 94.25 226 ARG A O 1
ATOM 1603 N N . PRO A 1 227 ? -10.445 5.139 19.840 1.00 92.00 227 PRO A N 1
ATOM 1604 C CA . PRO A 1 227 ? -11.405 4.810 20.887 1.00 92.00 227 PRO A CA 1
ATOM 1605 C C . PRO A 1 227 ? -11.407 3.315 21.221 1.00 92.00 227 PRO A C 1
ATOM 1607 O O . PRO A 1 227 ? -11.177 2.451 20.373 1.00 92.00 227 PRO A O 1
ATOM 1610 N N . GLN A 1 228 ? -11.709 2.987 22.477 1.00 87.88 228 GLN A N 1
ATOM 1611 C CA . GLN A 1 228 ? -11.841 1.593 22.889 1.00 87.88 228 GLN A CA 1
ATOM 1612 C C . GLN A 1 228 ? -13.012 0.938 22.145 1.00 87.88 228 GLN A C 1
ATOM 1614 O O . GLN A 1 228 ? -14.131 1.434 22.199 1.00 87.88 228 GLN A O 1
ATOM 1619 N N . GLY A 1 229 ? -12.753 -0.193 21.485 1.00 85.94 229 GLY A N 1
ATOM 1620 C CA . GLY A 1 229 ? -13.739 -0.883 20.644 1.00 85.94 229 GLY A CA 1
ATOM 1621 C C . GLY A 1 229 ? -13.564 -0.643 19.142 1.00 85.94 229 GLY A 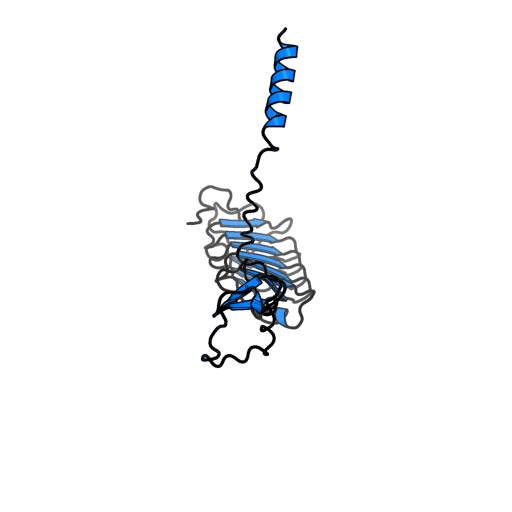C 1
ATOM 1622 O O . GLY A 1 229 ? -14.074 -1.436 18.361 1.00 85.94 229 GLY A O 1
ATOM 1623 N N . CYS A 1 230 ? -12.772 0.360 18.745 1.00 91.31 230 CYS A N 1
ATOM 1624 C CA . CYS A 1 230 ? -12.446 0.662 17.344 1.00 91.31 230 CYS A CA 1
ATOM 1625 C C . CYS A 1 230 ? -11.117 0.045 16.866 1.00 91.31 230 CYS A C 1
ATOM 1627 O O . CYS A 1 230 ? -10.697 0.274 15.737 1.00 91.31 230 CYS A O 1
ATOM 1629 N N . ASN A 1 231 ? -10.449 -0.725 17.732 1.00 91.19 231 ASN A N 1
ATOM 1630 C CA . ASN A 1 231 ? -9.198 -1.437 17.458 1.00 91.19 231 ASN A CA 1
ATOM 1631 C C . ASN A 1 231 ? -9.242 -2.830 18.103 1.00 91.19 231 ASN A C 1
ATOM 1633 O O . ASN A 1 231 ? -8.622 -3.079 19.139 1.00 91.19 231 ASN A O 1
ATOM 1637 N N . LEU A 1 232 ? -10.063 -3.718 17.540 1.00 86.19 232 LEU A N 1
ATOM 1638 C CA . LEU A 1 232 ? -10.324 -5.070 18.049 1.00 86.19 232 LEU A CA 1
ATOM 1639 C C . LEU A 1 232 ? -9.759 -6.149 17.120 1.00 86.19 232 LEU A C 1
ATOM 1641 O O . LEU A 1 232 ? -10.414 -7.153 16.844 1.00 86.19 232 LEU A O 1
ATOM 1645 N N . CYS A 1 233 ? -8.541 -5.945 16.629 1.00 79.75 233 CYS A N 1
ATOM 1646 C CA . CYS A 1 233 ? -7.841 -6.958 15.844 1.00 79.75 233 CYS A CA 1
ATOM 1647 C C . CYS A 1 233 ? -7.557 -8.189 16.716 1.00 79.75 233 CYS A C 1
ATOM 1649 O O . CYS A 1 233 ? -6.914 -8.061 17.761 1.00 79.75 233 CYS A O 1
ATOM 1651 N N . GLN A 1 234 ? -8.096 -9.345 16.310 1.00 59.44 234 GLN A N 1
ATOM 1652 C CA . GLN A 1 234 ? -7.953 -10.636 16.998 1.00 59.44 234 GLN A CA 1
ATOM 1653 C C . GLN A 1 234 ? -6.739 -11.413 16.500 1.00 59.44 234 GLN A C 1
ATOM 1655 O O . GLN A 1 234 ? -6.490 -11.389 15.276 1.00 59.44 234 GLN A O 1
#

Foldseek 3Di:
DVVVVVVVVVVVVVVPPPPPDPPPPPPCQFFDPAQVSEPPQFGQDPRGTHGPDPPPDPDPVPDDDDPDPPPPPPPDDDPLAPDDDPVQLEGEAAPVPDDCSQVAARERDAAHEYEYAQQAAPGNLNAYHQQRYQAYEEENNHACHHLYYENAAHAYAYEQNHANHQLEYENHQHEEEYEANHHCHCQAYEQLNHLAYWYHNDPAQNPHHDHVDPVQADPSGTGGCPDPRRNRDD